Protein AF-A0A3P7E643-F1 (afdb_monomer)

Secondary structure (DSSP, 8-state):
-TTHHHHHHHHHHHHHHHHHHHHHHHH---SSS--TTTSS-HHHHTT-HHHHHHHHHHTT-HHHHHHHHHHHHHHHHHH--THHHHHHHHHHHHHHHTT-HHHHHH-TTHHHHHHHHHHHHHT---HHHHHHHHHHHHHGGGS-HHHHHHHHHHHT-HHHHHHHHHHHHHHHHHHHHTT----GGG-HHHHHHHHHHHHHHT--

Mean predicted aligned error: 4.3 Å

pLDDT: mean 93.9, std 5.81, range [67.5, 98.81]

Foldseek 3Di:
DVPVVVLCVQLVVLVVVLLVVLVVQQPDPDPDPDHPLGPDALVVLLVPPSLVSLCVSCPLPQVSLVSVLVVLLVVCVVPVDLVSLSSLLSNLVNCVVVVSVNNVVPQLQNQVSVLLSVCLNVLDQDPVSLVSLVVSVVCLVVDDPVSLLSNLSPLLRPNNLVSLVVVLVVLVVVCVVVVVVDDSVRPSSNVSSVSSNVSNVPSD

Radius of gyration: 17.73 Å; Cα contacts (8 Å, |Δi|>4): 191; chains: 1; bounding box: 52×32×44 Å

InterPro domains:
  IPR010405 Cofactor of BRCA1 [PF06209] (2-203)
  IPR010405 Cofactor of BRCA1 [PTHR13503] (2-204)

Sequence (204 aa):
MKNDSLYMDAILPVIDSYIDEKQKVMQTVDQSPTNYFTCETTKSRRQWPQILELMTMVGHQEPLYRRLNNVIRERFLKSADAIYCSLRMELVMSAHDLNIESVIRSDPCHDLAWCLDACVRDKHLDAQQTIKLKNILESTKKTKAEVIGDLAMIAGDAHVIHFLCSMAIKVLRDSALHATGQLPRELVPLQLLLRLLSFGASAH

Organism: Wuchereria bancrofti (NCBI:txid6293)

Solvent-accessible surface area (backbone atoms only — not comparable to full-atom values): 11287 Å² total; per-residue (Å²): 118,97,59,49,65,65,51,49,69,59,49,50,62,42,51,54,49,44,52,56,53,51,52,51,58,71,67,56,85,67,92,58,95,55,50,85,76,61,66,54,52,75,69,56,61,36,64,39,66,46,52,49,49,52,49,60,74,27,59,79,42,44,71,48,47,54,50,52,52,51,51,46,48,54,52,26,70,73,66,68,46,54,65,43,16,37,50,56,40,35,48,54,53,35,36,51,76,69,63,32,60,61,46,49,74,68,41,90,43,41,69,58,44,55,53,48,50,52,27,51,68,68,72,48,82,54,72,70,57,49,51,51,55,50,53,54,61,61,50,49,82,80,50,58,68,71,58,46,39,51,42,13,26,40,37,29,12,63,53,48,41,52,43,37,54,53,49,39,52,48,53,53,51,51,47,60,74,67,64,69,81,69,54,76,92,69,38,62,70,44,54,51,33,52,49,46,44,52,43,10,74,60,38,115

Structure (mmCIF, N/CA/C/O backbone):
data_AF-A0A3P7E643-F1
#
_entry.id   AF-A0A3P7E643-F1
#
loop_
_atom_site.group_PDB
_atom_site.id
_atom_site.type_symbol
_atom_site.label_atom_id
_atom_site.label_alt_id
_atom_site.label_comp_id
_atom_site.label_asym_id
_atom_site.label_entity_id
_atom_site.label_seq_id
_atom_site.pdbx_PDB_ins_code
_atom_site.Cartn_x
_atom_site.Cartn_y
_atom_site.Cartn_z
_atom_site.occupancy
_atom_site.B_iso_or_equiv
_atom_site.auth_seq_id
_atom_site.auth_comp_id
_atom_site.auth_asym_id
_atom_site.auth_atom_id
_atom_site.pdbx_PDB_model_num
ATOM 1 N N . MET A 1 1 ? -23.020 1.031 11.880 1.00 74.81 1 MET A N 1
ATOM 2 C CA . MET A 1 1 ? -23.227 -0.435 11.978 1.00 74.81 1 MET A CA 1
ATOM 3 C C . MET A 1 1 ? -23.965 -0.743 13.279 1.00 74.81 1 MET A C 1
ATOM 5 O O . MET A 1 1 ? -23.752 -0.010 14.231 1.00 74.81 1 MET A O 1
ATOM 9 N N . LYS A 1 2 ? -24.839 -1.764 13.336 1.00 80.62 2 LYS A N 1
ATOM 10 C CA . LYS A 1 2 ? -25.677 -2.050 14.527 1.00 80.62 2 LYS A CA 1
ATOM 11 C C . LYS A 1 2 ? -24.877 -2.588 15.728 1.00 80.62 2 LYS A C 1
ATOM 13 O O . LYS A 1 2 ? -25.202 -2.247 16.855 1.00 80.62 2 LYS A O 1
ATOM 18 N N . ASN A 1 3 ? -23.817 -3.357 15.470 1.00 88.75 3 ASN A N 1
ATOM 19 C CA . ASN A 1 3 ? -22.960 -3.982 16.487 1.00 88.75 3 ASN A CA 1
ATOM 20 C C . ASN A 1 3 ? -21.497 -3.519 16.335 1.00 88.75 3 ASN A C 1
ATOM 22 O O . ASN A 1 3 ? -20.590 -4.346 16.306 1.00 88.75 3 ASN A O 1
ATOM 26 N N . ASP A 1 4 ? -21.272 -2.211 16.151 1.00 93.19 4 ASP A N 1
ATOM 27 C CA . ASP A 1 4 ? -19.920 -1.670 15.914 1.00 93.19 4 ASP A CA 1
ATOM 28 C C . ASP A 1 4 ? -18.962 -2.002 17.064 1.00 93.19 4 ASP A C 1
ATOM 30 O O . ASP A 1 4 ? -17.860 -2.458 16.800 1.00 93.19 4 ASP A O 1
ATOM 34 N N . SER A 1 5 ? -19.403 -1.882 18.321 1.00 95.19 5 SER A N 1
ATOM 35 C CA . SER A 1 5 ? -18.573 -2.203 19.490 1.00 95.19 5 SER A CA 1
ATOM 36 C C . SER A 1 5 ? -18.073 -3.646 19.473 1.00 95.19 5 SER A C 1
ATOM 38 O O . SER A 1 5 ? -16.876 -3.869 19.558 1.00 95.19 5 SER A O 1
ATOM 40 N N . LEU A 1 6 ? -18.967 -4.615 19.251 1.00 95.81 6 LEU A N 1
ATOM 41 C CA . LEU A 1 6 ? -18.599 -6.030 19.177 1.00 95.81 6 LEU A CA 1
ATOM 42 C C . LEU A 1 6 ? -17.611 -6.305 18.035 1.00 95.81 6 LEU A C 1
ATOM 44 O O . LEU A 1 6 ? -16.712 -7.127 18.1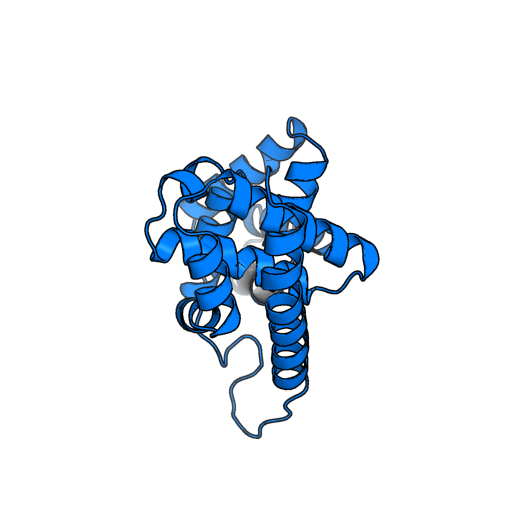77 1.00 95.81 6 LEU A O 1
ATOM 48 N N . TYR A 1 7 ? -17.780 -5.626 16.897 1.00 97.31 7 TYR A N 1
ATOM 49 C CA . TYR A 1 7 ? -16.847 -5.750 15.781 1.00 97.31 7 TYR A CA 1
ATOM 50 C C . TYR A 1 7 ? -15.471 -5.176 16.135 1.00 97.31 7 TYR A C 1
ATOM 52 O O . TYR A 1 7 ? -14.460 -5.814 15.865 1.00 97.31 7 TYR A O 1
ATOM 60 N N . MET A 1 8 ? -15.435 -4.009 16.783 1.00 97.88 8 MET A N 1
ATOM 61 C CA . MET A 1 8 ? -14.202 -3.390 17.271 1.00 97.88 8 MET A CA 1
ATOM 62 C C . MET A 1 8 ? -13.483 -4.282 18.288 1.00 97.88 8 MET A C 1
ATOM 64 O O . MET A 1 8 ? -12.281 -4.501 18.151 1.00 97.88 8 MET A O 1
ATOM 68 N N . ASP A 1 9 ? -14.216 -4.851 19.246 1.00 97.50 9 ASP A N 1
ATOM 69 C CA . ASP A 1 9 ? -13.677 -5.770 20.254 1.00 97.50 9 ASP A CA 1
ATOM 70 C C . ASP A 1 9 ? -13.049 -7.021 19.616 1.00 97.50 9 ASP A C 1
ATOM 72 O O . ASP A 1 9 ? -12.089 -7.570 20.153 1.00 97.50 9 ASP A O 1
ATOM 76 N N . ALA A 1 10 ? -13.553 -7.448 18.452 1.00 97.94 10 ALA A N 1
ATOM 77 C CA . ALA A 1 10 ? -13.021 -8.586 17.710 1.00 97.94 10 ALA A CA 1
ATOM 78 C C . ALA A 1 10 ? -11.779 -8.236 16.870 1.00 97.94 10 ALA A C 1
ATOM 80 O O . ALA A 1 10 ? -10.801 -8.977 16.897 1.00 97.94 10 ALA A O 1
ATOM 81 N N . ILE A 1 11 ? -11.786 -7.122 16.125 1.00 98.38 11 ILE A N 1
ATOM 82 C CA . ILE A 1 11 ? -10.688 -6.814 15.188 1.00 98.38 11 ILE A CA 1
ATOM 83 C C . ILE A 1 11 ? -9.460 -6.203 15.864 1.00 98.38 11 ILE A C 1
ATOM 85 O O . ILE A 1 11 ? -8.347 -6.402 15.383 1.00 98.38 11 ILE A O 1
ATOM 89 N N . LEU A 1 12 ? -9.634 -5.436 16.947 1.00 98.56 12 LEU A N 1
ATOM 90 C CA . LEU A 1 12 ? -8.526 -4.692 17.552 1.00 98.56 12 LEU A CA 1
ATOM 91 C C . LEU A 1 12 ? -7.409 -5.608 18.078 1.00 98.56 12 LEU A C 1
ATOM 93 O O . LEU A 1 12 ? -6.261 -5.347 17.722 1.00 98.56 12 LEU A O 1
ATOM 97 N N . PRO A 1 13 ? -7.695 -6.703 18.812 1.00 98.62 13 PRO A N 1
ATOM 98 C CA . PRO A 1 13 ? -6.650 -7.628 19.251 1.00 98.62 13 PRO A CA 1
ATOM 99 C C . PRO A 1 13 ? -5.884 -8.272 18.090 1.00 98.62 13 PRO A C 1
ATOM 101 O O . PRO A 1 13 ? -4.682 -8.501 18.192 1.00 98.62 13 PRO A O 1
ATOM 104 N N . VAL A 1 14 ? -6.565 -8.542 16.971 1.00 98.81 14 VAL A N 1
ATOM 105 C CA . VAL A 1 14 ? -5.951 -9.145 15.779 1.00 98.81 14 VAL A CA 1
ATOM 106 C C . VAL A 1 14 ? -5.036 -8.146 15.071 1.00 98.81 14 VAL A C 1
ATOM 108 O O . VAL A 1 14 ? -3.936 -8.507 14.653 1.00 98.81 14 VAL A O 1
ATOM 111 N N . ILE A 1 15 ? -5.454 -6.878 14.981 1.00 98.75 15 ILE A N 1
ATOM 112 C CA . ILE A 1 15 ? -4.609 -5.790 14.473 1.00 98.75 15 ILE A CA 1
ATOM 113 C C . ILE A 1 15 ? -3.385 -5.619 15.372 1.00 98.75 15 ILE A C 1
ATOM 115 O O . ILE A 1 15 ? -2.270 -5.616 14.862 1.00 98.75 15 ILE A O 1
ATOM 119 N N . ASP A 1 16 ? -3.574 -5.513 16.688 1.00 98.62 16 ASP A N 1
ATOM 120 C CA . ASP A 1 16 ? -2.473 -5.317 17.634 1.00 98.62 16 ASP A CA 1
ATOM 121 C C . ASP A 1 16 ? -1.481 -6.503 17.559 1.00 98.62 16 ASP A C 1
ATOM 123 O O . ASP A 1 16 ? -0.277 -6.292 17.424 1.00 98.62 16 ASP A O 1
ATOM 127 N N . SER A 1 17 ? -1.977 -7.748 17.478 1.00 98.56 17 SER A N 1
ATOM 128 C CA . SER A 1 17 ? -1.138 -8.935 17.250 1.00 98.56 17 SER A CA 1
ATOM 129 C C . SER A 1 17 ? -0.371 -8.884 15.925 1.00 98.56 17 SER A C 1
ATOM 131 O O . SER A 1 17 ? 0.800 -9.259 15.885 1.00 98.56 17 SER A O 1
ATOM 133 N N . TYR A 1 18 ? -0.999 -8.429 14.836 1.00 98.56 18 TYR A N 1
ATOM 134 C CA . TYR A 1 18 ? -0.320 -8.284 13.548 1.00 98.56 18 TYR A CA 1
ATOM 135 C C . TYR A 1 18 ? 0.839 -7.286 13.641 1.00 98.56 18 TYR A C 1
ATOM 137 O O . TYR A 1 18 ? 1.929 -7.572 13.143 1.00 98.56 18 TYR A O 1
ATOM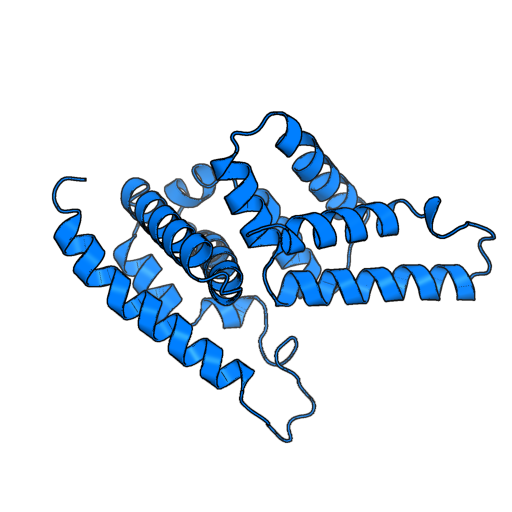 145 N N . ILE A 1 19 ? 0.613 -6.133 14.284 1.00 98.19 19 ILE A N 1
ATOM 146 C CA . ILE A 1 19 ? 1.648 -5.111 14.473 1.00 98.19 19 ILE A CA 1
ATOM 147 C C . ILE A 1 19 ? 2.815 -5.694 15.276 1.00 98.19 19 ILE A C 1
ATOM 149 O O . ILE A 1 19 ? 3.953 -5.635 14.810 1.00 98.19 19 ILE A O 1
ATOM 153 N N . ASP A 1 20 ? 2.535 -6.325 16.417 1.00 97.38 20 ASP A N 1
ATOM 154 C CA . ASP A 1 20 ? 3.559 -6.906 17.290 1.00 97.38 20 ASP A CA 1
ATOM 155 C C . ASP A 1 20 ? 4.398 -7.972 16.569 1.00 97.38 20 ASP A C 1
ATOM 157 O O . ASP A 1 20 ? 5.629 -7.973 16.648 1.00 97.38 20 ASP A O 1
ATOM 161 N N . GLU A 1 21 ? 3.759 -8.882 15.833 1.00 95.56 21 GLU A N 1
ATOM 162 C CA . GLU A 1 21 ? 4.465 -9.946 15.115 1.00 95.56 21 GLU A CA 1
ATOM 163 C C . GLU A 1 21 ? 5.273 -9.407 13.920 1.00 95.56 21 GLU A C 1
ATOM 165 O O . GLU A 1 21 ? 6.414 -9.827 13.705 1.00 95.56 21 GLU A O 1
ATOM 170 N N . LYS A 1 22 ? 4.759 -8.420 13.172 1.00 94.44 22 LYS A N 1
ATOM 171 C CA . LYS A 1 22 ? 5.533 -7.777 12.093 1.00 94.44 22 LYS A CA 1
ATOM 172 C C . LYS A 1 22 ? 6.742 -7.015 12.632 1.00 94.44 22 LYS A C 1
ATOM 174 O O . LYS A 1 22 ? 7.811 -7.085 12.023 1.00 94.44 22 LYS A O 1
ATOM 179 N N . GLN A 1 23 ? 6.617 -6.350 13.781 1.00 92.88 23 GLN A N 1
ATOM 180 C CA . GLN A 1 23 ? 7.752 -5.696 14.439 1.00 92.88 23 GLN A CA 1
ATOM 181 C C . GLN A 1 23 ? 8.848 -6.707 14.805 1.00 92.88 23 GLN A C 1
ATOM 183 O O . GLN A 1 23 ? 10.024 -6.446 14.543 1.00 92.88 23 GLN A O 1
ATOM 188 N N . LYS A 1 24 ? 8.485 -7.887 15.328 1.00 91.56 24 LYS A N 1
ATOM 189 C CA . LYS A 1 24 ? 9.449 -8.963 15.627 1.00 91.56 24 LYS A CA 1
ATOM 190 C C . LYS A 1 24 ? 10.188 -9.432 14.375 1.00 91.56 24 LYS A C 1
ATOM 192 O O . LYS A 1 24 ? 11.412 -9.561 14.401 1.00 91.56 24 LYS A O 1
ATOM 197 N N . VAL A 1 25 ? 9.477 -9.633 13.262 1.00 88.88 25 VAL A N 1
ATOM 198 C CA . VAL A 1 25 ? 10.099 -10.036 11.988 1.00 88.88 25 VAL A CA 1
ATOM 199 C C . VAL A 1 25 ? 11.059 -8.961 11.473 1.00 88.88 25 VAL A C 1
ATOM 201 O O . VAL A 1 25 ? 12.172 -9.286 11.069 1.00 88.88 25 VAL A O 1
ATOM 204 N N . MET A 1 26 ? 10.692 -7.678 11.552 1.00 84.75 26 MET A N 1
ATOM 205 C CA . MET A 1 26 ? 11.576 -6.570 11.156 1.00 84.75 26 MET A CA 1
ATOM 206 C C . MET A 1 26 ? 12.848 -6.469 12.008 1.00 84.75 26 MET A C 1
ATOM 208 O O . MET A 1 26 ? 13.887 -6.039 11.511 1.00 84.75 26 MET A O 1
ATOM 212 N N . GLN A 1 27 ? 12.770 -6.845 13.284 1.00 83.25 27 GLN A N 1
ATOM 213 C CA . GLN A 1 27 ? 13.894 -6.824 14.226 1.00 83.25 27 GLN A CA 1
ATOM 214 C C . GLN A 1 27 ? 14.740 -8.101 14.185 1.00 83.25 27 GLN A C 1
ATOM 216 O O . GLN A 1 27 ? 15.785 -8.171 14.835 1.00 83.25 27 GLN A O 1
ATOM 221 N N . THR A 1 28 ? 14.303 -9.118 13.441 1.00 82.69 28 THR A N 1
ATOM 222 C CA . THR A 1 28 ? 15.021 -10.384 13.357 1.00 82.69 28 THR A CA 1
ATOM 223 C C . THR A 1 28 ? 16.319 -10.183 12.578 1.00 82.69 28 THR A C 1
ATOM 225 O O . THR A 1 28 ? 16.316 -9.872 11.388 1.00 82.69 28 THR A O 1
ATOM 228 N N . VAL A 1 29 ? 17.446 -10.382 13.259 1.00 68.81 29 VAL A N 1
ATOM 229 C CA . VAL A 1 29 ? 18.771 -10.456 12.640 1.00 68.81 29 VAL A CA 1
ATOM 230 C C . VAL A 1 29 ? 19.048 -11.923 12.345 1.00 68.81 29 VAL A C 1
ATOM 232 O O . VAL A 1 29 ? 19.599 -12.641 13.177 1.00 68.81 29 VAL A O 1
ATOM 235 N N . ASP A 1 30 ? 18.599 -12.388 11.185 1.00 67.50 30 ASP A N 1
ATOM 236 C CA . ASP A 1 30 ? 18.904 -13.740 10.722 1.00 67.50 30 ASP A CA 1
ATOM 237 C C . ASP A 1 30 ? 20.248 -13.761 9.969 1.00 67.50 30 ASP A C 1
ATOM 239 O O . ASP A 1 30 ? 20.651 -12.774 9.353 1.00 67.50 30 ASP A O 1
ATOM 243 N N . GLN A 1 31 ? 20.950 -14.895 10.006 1.00 68.50 31 GLN A N 1
ATOM 244 C CA . GLN A 1 31 ? 22.145 -15.150 9.189 1.00 68.50 31 GLN A CA 1
ATOM 245 C C . GLN A 1 31 ? 21.787 -15.504 7.735 1.00 68.50 31 GLN A C 1
ATOM 247 O O . GLN A 1 31 ? 22.676 -15.692 6.902 1.00 68.50 31 GLN A O 1
ATOM 252 N N . SER A 1 32 ? 20.492 -15.619 7.429 1.00 72.75 32 SER A N 1
ATOM 253 C CA . SER A 1 32 ? 19.988 -15.853 6.081 1.00 72.75 32 SER A CA 1
ATOM 254 C C . SER A 1 32 ? 20.455 -14.761 5.100 1.00 72.75 32 SER A C 1
ATOM 256 O O . SER A 1 32 ? 20.471 -13.578 5.442 1.00 72.75 32 SER A O 1
ATOM 258 N N . PRO A 1 33 ? 20.786 -15.111 3.840 1.00 70.94 33 PRO A N 1
ATOM 259 C CA . PRO A 1 33 ? 21.114 -14.126 2.808 1.00 70.94 33 PRO A CA 1
ATOM 260 C C . PRO A 1 33 ? 19.912 -13.259 2.389 1.00 70.94 33 PRO A C 1
ATOM 262 O O . PRO A 1 33 ? 20.084 -12.282 1.657 1.00 70.94 33 PRO A O 1
ATOM 265 N N . THR A 1 34 ? 18.692 -13.615 2.801 1.00 74.56 34 THR A N 1
ATOM 266 C CA . THR A 1 34 ? 17.482 -12.826 2.541 1.00 74.56 34 THR A CA 1
ATOM 267 C C . THR A 1 34 ? 17.293 -11.755 3.609 1.00 74.56 34 THR A C 1
ATOM 269 O O . THR A 1 34 ? 17.431 -12.034 4.794 1.00 74.56 34 THR A O 1
ATOM 272 N N . ASN A 1 35 ? 16.900 -10.549 3.201 1.00 81.94 35 ASN A N 1
ATOM 273 C CA . ASN A 1 35 ? 16.525 -9.473 4.121 1.00 81.94 35 ASN A CA 1
ATOM 274 C C . ASN A 1 35 ? 14.996 -9.368 4.236 1.00 81.94 35 ASN A C 1
ATOM 276 O O . ASN A 1 35 ? 14.277 -10.046 3.505 1.00 81.94 35 ASN A O 1
ATOM 280 N N . TYR A 1 36 ? 14.500 -8.485 5.109 1.00 85.19 36 TYR A N 1
ATOM 281 C CA . TYR A 1 36 ? 13.063 -8.253 5.322 1.00 85.19 36 TYR A CA 1
ATOM 282 C C . TYR A 1 36 ? 12.253 -8.071 4.022 1.00 85.19 36 TYR A C 1
ATOM 284 O O . TYR A 1 36 ? 11.133 -8.552 3.922 1.00 85.19 36 TYR A O 1
ATOM 292 N N . PHE A 1 37 ? 12.823 -7.427 2.999 1.00 87.12 37 PHE A N 1
ATOM 293 C CA . PHE A 1 37 ? 12.129 -7.149 1.736 1.00 87.12 37 PHE A CA 1
ATOM 294 C C . PHE A 1 37 ? 12.143 -8.323 0.748 1.00 87.12 37 PHE A C 1
ATOM 296 O O . PHE A 1 37 ? 11.502 -8.252 -0.303 1.00 87.12 37 PHE A O 1
ATOM 303 N N . THR A 1 38 ? 12.931 -9.367 1.023 1.00 83.19 38 THR A N 1
ATOM 304 C CA . THR A 1 38 ? 13.143 -10.506 0.117 1.00 83.19 38 THR A CA 1
ATOM 305 C C . THR A 1 38 ? 12.896 -11.870 0.755 1.00 83.19 38 THR A C 1
ATOM 307 O O . THR A 1 38 ? 12.874 -12.857 0.021 1.00 83.19 38 THR A O 1
ATOM 310 N N . CYS A 1 39 ? 12.697 -11.945 2.075 1.00 82.06 39 CYS A N 1
ATOM 311 C CA . CYS A 1 39 ? 12.386 -13.190 2.778 1.00 82.06 39 CYS A CA 1
ATOM 312 C C . CYS A 1 39 ? 10.949 -13.669 2.519 1.00 82.06 39 CYS A C 1
ATOM 314 O O . CYS A 1 39 ? 10.711 -14.874 2.454 1.00 82.06 39 CYS A O 1
ATOM 316 N 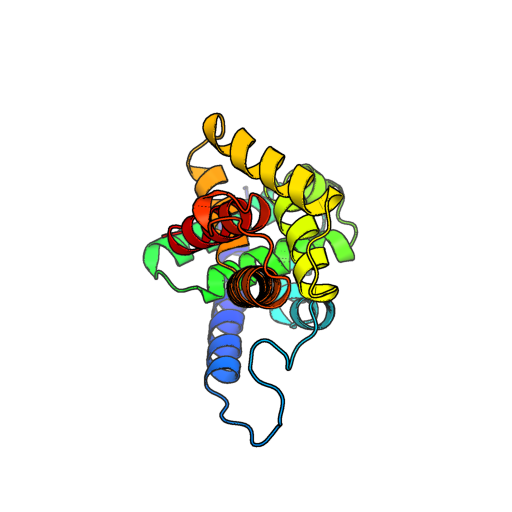N . GLU A 1 40 ? 10.006 -12.747 2.305 1.00 85.88 40 GLU A N 1
ATOM 317 C CA . GLU A 1 40 ? 8.613 -13.058 1.986 1.00 85.88 40 GLU A CA 1
ATOM 318 C C . GLU A 1 40 ? 8.281 -12.735 0.522 1.00 85.88 40 GLU A C 1
ATOM 320 O O . GLU A 1 40 ? 8.685 -11.720 -0.046 1.00 85.88 40 GLU A O 1
ATOM 325 N N . THR A 1 41 ? 7.483 -13.600 -0.101 1.00 90.44 41 THR A N 1
ATOM 326 C CA . THR A 1 41 ? 6.838 -13.303 -1.387 1.00 90.44 41 THR A CA 1
ATOM 327 C C . THR A 1 41 ? 5.604 -12.429 -1.169 1.00 90.44 41 THR A C 1
ATOM 329 O O . THR A 1 41 ? 5.001 -12.454 -0.095 1.00 90.44 41 THR A O 1
ATOM 332 N N . THR A 1 42 ? 5.137 -11.724 -2.205 1.00 92.56 42 THR A N 1
ATOM 333 C CA . THR A 1 42 ? 3.873 -10.969 -2.113 1.00 92.56 42 THR A CA 1
ATOM 334 C C . THR A 1 42 ? 2.702 -11.853 -1.675 1.00 92.56 42 THR A C 1
ATOM 336 O O . THR A 1 42 ? 1.883 -11.438 -0.860 1.00 92.56 42 THR A O 1
ATOM 339 N N . LYS A 1 43 ? 2.664 -13.109 -2.140 1.00 93.69 43 LYS A N 1
ATOM 340 C CA . LYS A 1 43 ? 1.638 -14.080 -1.750 1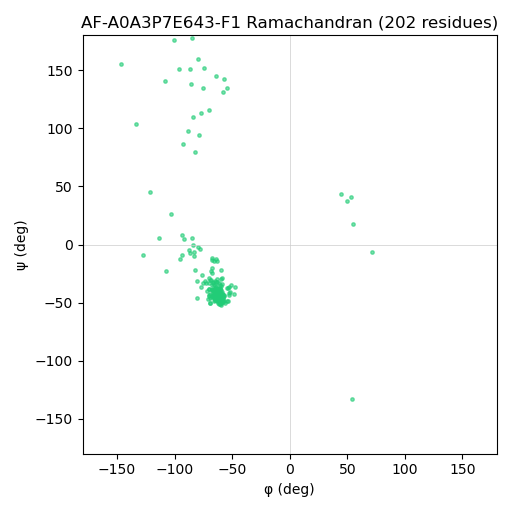.00 93.69 43 LYS A CA 1
ATOM 341 C C . LYS A 1 43 ? 1.743 -14.499 -0.283 1.00 93.69 43 LYS A C 1
ATOM 343 O O . LYS A 1 43 ? 0.720 -14.533 0.390 1.00 93.69 43 LYS A O 1
ATOM 348 N N . SER A 1 44 ? 2.944 -14.802 0.219 1.00 94.19 44 SER A N 1
ATOM 349 C CA . SER A 1 44 ? 3.126 -15.258 1.608 1.00 94.19 44 SER A CA 1
ATOM 350 C C . SER A 1 44 ? 2.795 -14.173 2.629 1.00 94.19 44 SER A C 1
ATOM 352 O O . SER A 1 44 ? 2.222 -14.494 3.664 1.00 94.19 44 SER A O 1
ATOM 354 N N . ARG A 1 45 ? 3.036 -12.895 2.307 1.00 95.44 45 ARG A N 1
ATOM 355 C CA . ARG A 1 45 ? 2.612 -11.757 3.143 1.00 95.44 45 ARG A CA 1
ATOM 356 C C . ARG A 1 45 ? 1.113 -11.801 3.476 1.00 95.44 45 ARG A C 1
ATOM 358 O O . ARG A 1 45 ? 0.704 -11.547 4.595 1.00 95.44 45 ARG A O 1
ATOM 365 N N . ARG A 1 46 ? 0.280 -12.244 2.535 1.00 95.06 46 ARG A N 1
ATOM 366 C CA . ARG A 1 46 ? -1.183 -12.326 2.710 1.00 95.06 46 ARG A CA 1
ATOM 367 C C . ARG A 1 46 ? -1.655 -13.586 3.430 1.00 95.06 46 ARG A C 1
ATOM 369 O O . ARG A 1 46 ? -2.842 -13.715 3.702 1.00 95.06 46 ARG A O 1
ATOM 376 N N . GLN A 1 47 ? -0.745 -14.521 3.703 1.00 95.88 47 GLN A N 1
ATOM 377 C CA . GLN A 1 47 ? -1.030 -15.757 4.437 1.00 95.88 47 GLN A CA 1
ATOM 378 C C . GLN A 1 47 ? -0.796 -15.613 5.943 1.00 95.88 47 GLN A C 1
ATOM 380 O O . GLN A 1 47 ? -0.907 -16.594 6.675 1.00 95.88 47 GLN A O 1
ATOM 385 N N . TRP A 1 48 ? -0.471 -14.406 6.410 1.00 96.88 48 TRP A N 1
ATOM 386 C CA . TRP A 1 48 ? -0.366 -14.128 7.833 1.00 96.88 48 TRP A CA 1
ATOM 387 C C . TRP A 1 48 ? -1.699 -14.444 8.530 1.00 96.88 48 TRP A C 1
ATOM 389 O O . TRP A 1 48 ? -2.746 -13.998 8.044 1.00 96.88 48 TRP A O 1
ATOM 399 N N . PRO A 1 49 ? -1.692 -15.194 9.650 1.00 98.00 49 PRO A N 1
ATOM 400 C CA . PRO A 1 49 ? -2.919 -15.625 10.319 1.00 98.00 49 PRO A CA 1
ATOM 401 C C . PRO A 1 49 ? -3.875 -14.469 10.610 1.00 98.00 49 PRO A C 1
ATOM 403 O O . PRO A 1 49 ? -5.066 -14.578 10.342 1.00 98.00 49 PRO A O 1
ATOM 406 N N . GLN A 1 50 ? -3.340 -13.329 11.047 1.00 98.62 50 GLN A N 1
ATOM 407 C CA . GLN A 1 50 ? -4.107 -12.128 11.364 1.00 98.62 50 GLN A CA 1
ATOM 408 C C . GLN A 1 50 ? -4.793 -11.530 10.130 1.00 98.62 50 GLN A C 1
ATOM 410 O O . GLN A 1 50 ? -5.931 -11.080 10.216 1.00 98.62 50 GLN A O 1
ATOM 415 N N . ILE A 1 51 ? -4.142 -11.555 8.960 1.00 98.44 51 ILE A N 1
ATOM 416 C CA . ILE A 1 51 ? -4.747 -11.088 7.703 1.00 98.44 51 ILE A CA 1
ATOM 417 C C . ILE A 1 51 ? -5.930 -11.983 7.330 1.00 98.44 51 ILE A C 1
ATOM 419 O O . ILE A 1 51 ? -7.014 -11.487 7.025 1.00 98.44 51 ILE A O 1
ATOM 423 N N . LEU A 1 52 ? -5.738 -13.302 7.377 1.00 97.94 52 LEU A N 1
ATOM 424 C CA . LEU A 1 52 ? -6.786 -14.271 7.052 1.00 97.94 52 LEU A CA 1
ATOM 425 C C . LEU A 1 52 ? -7.951 -14.202 8.048 1.00 97.94 52 LEU A C 1
ATOM 427 O O . LEU A 1 52 ? -9.114 -14.288 7.652 1.00 97.94 52 LEU A O 1
ATOM 431 N N . GLU A 1 53 ? -7.651 -14.000 9.328 1.00 98.50 53 GLU A N 1
ATOM 432 C CA . GLU A 1 53 ? -8.644 -13.854 10.384 1.00 98.50 53 GLU A CA 1
ATOM 433 C C . GLU A 1 53 ? -9.471 -12.575 10.200 1.00 98.50 53 GLU A C 1
ATOM 435 O O . GLU A 1 53 ? -10.700 -12.645 10.158 1.00 98.50 53 GLU A O 1
ATOM 440 N N . LEU A 1 54 ? -8.826 -11.425 9.969 1.00 98.62 54 LEU A N 1
ATOM 441 C CA . LEU A 1 54 ? -9.516 -10.166 9.668 1.00 98.62 54 LEU A CA 1
ATOM 442 C C . LEU A 1 54 ? -10.421 -10.300 8.438 1.00 98.62 54 LEU A C 1
ATOM 444 O O . LEU A 1 54 ? -11.576 -9.870 8.471 1.00 98.62 54 LEU A O 1
ATOM 448 N N . MET A 1 55 ? -9.939 -10.942 7.369 1.00 97.69 55 MET A N 1
ATOM 449 C CA . MET A 1 55 ? -10.751 -11.175 6.172 1.00 97.69 55 MET A CA 1
ATOM 450 C C . MET A 1 55 ? -11.915 -12.137 6.427 1.00 97.69 55 MET A C 1
ATOM 452 O O . MET A 1 55 ? -12.996 -11.942 5.870 1.00 97.69 55 MET A O 1
ATOM 456 N N . THR A 1 56 ? -11.742 -13.117 7.315 1.00 97.38 56 THR A N 1
ATOM 457 C CA . THR A 1 56 ? -12.827 -14.003 7.760 1.00 97.38 56 THR A CA 1
ATOM 458 C C . THR A 1 56 ? -13.892 -13.226 8.538 1.00 97.38 56 THR A C 1
ATOM 460 O O . THR A 1 56 ? -15.082 -13.406 8.285 1.00 97.38 56 THR A O 1
ATOM 463 N N . MET A 1 57 ? -13.488 -12.314 9.431 1.00 96.94 57 MET A N 1
ATOM 464 C CA . MET A 1 57 ? -14.414 -11.451 10.179 1.00 96.94 57 MET A CA 1
ATOM 465 C C . MET A 1 57 ? -15.166 -10.465 9.274 1.00 96.94 57 MET A C 1
ATOM 467 O O . MET A 1 57 ? -16.329 -10.152 9.529 1.00 96.94 57 MET A O 1
ATOM 471 N N . VAL A 1 58 ? -14.516 -9.961 8.220 1.00 96.12 58 VAL A N 1
ATOM 472 C CA . VAL A 1 58 ? -15.138 -9.092 7.208 1.00 96.12 58 VAL A CA 1
ATOM 473 C C . VAL A 1 58 ? -16.131 -9.870 6.336 1.00 96.12 58 VAL A C 1
ATOM 475 O O . VAL A 1 58 ? -17.229 -9.378 6.047 1.00 96.12 58 VAL A O 1
ATOM 478 N N . GLY A 1 59 ? -15.760 -11.075 5.897 1.00 93.88 59 GLY A N 1
ATOM 479 C CA . GLY A 1 59 ? -16.539 -11.875 4.955 1.00 93.88 59 GLY A CA 1
ATOM 480 C C . GLY A 1 59 ? -16.861 -11.097 3.673 1.00 93.88 59 GLY A C 1
ATOM 481 O O . GLY A 1 59 ? -16.009 -10.432 3.096 1.00 93.88 59 GLY A O 1
ATOM 482 N N . HIS A 1 60 ? -18.122 -11.134 3.235 1.00 94.50 60 HIS A N 1
ATOM 483 C CA . HIS A 1 60 ? -18.587 -10.389 2.053 1.00 94.50 60 HIS A CA 1
ATOM 484 C C . HIS A 1 60 ? -19.186 -9.009 2.381 1.00 94.50 60 HIS A C 1
ATOM 486 O O . HIS A 1 60 ? -19.770 -8.361 1.506 1.00 94.50 60 HIS A O 1
ATOM 492 N N . GLN A 1 61 ? -19.082 -8.560 3.636 1.00 93.69 61 GLN A N 1
ATOM 493 C CA . GLN A 1 61 ? -19.757 -7.360 4.122 1.00 93.69 61 GLN A CA 1
ATOM 494 C C . GLN A 1 61 ? -18.896 -6.111 3.899 1.00 93.69 61 GLN A C 1
ATOM 496 O O . GLN A 1 61 ? -18.052 -5.760 4.724 1.00 93.69 61 GLN A O 1
ATOM 501 N N . GLU A 1 62 ? -19.167 -5.386 2.811 1.00 94.50 62 GLU A N 1
ATOM 502 C CA . GLU A 1 62 ? -18.495 -4.118 2.485 1.00 94.50 62 GLU A CA 1
ATOM 503 C C . GLU A 1 62 ? -18.437 -3.123 3.668 1.00 94.50 62 GLU A C 1
ATOM 505 O O . GLU A 1 62 ? -17.369 -2.548 3.903 1.00 94.50 62 GLU A O 1
ATOM 510 N N . PRO A 1 63 ? -19.508 -2.919 4.472 1.00 95.25 63 PRO A N 1
ATOM 511 C CA . PRO A 1 63 ? -19.436 -2.003 5.609 1.00 95.25 63 PRO A CA 1
ATOM 512 C C . PRO A 1 63 ? -18.394 -2.405 6.661 1.00 95.25 63 PRO A C 1
ATOM 514 O O . PRO A 1 63 ? -17.789 -1.519 7.26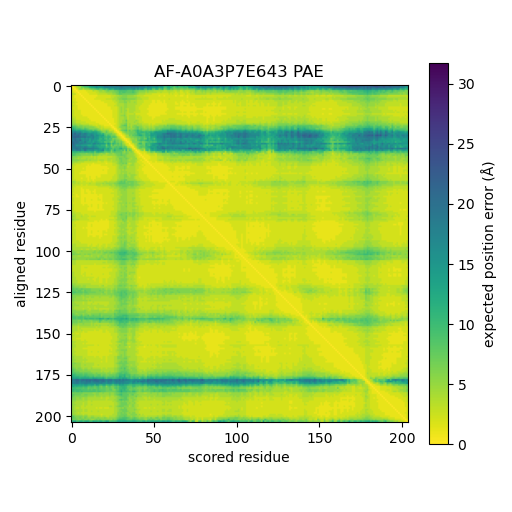3 1.00 95.25 63 PRO A O 1
ATOM 517 N N . LEU A 1 64 ? -18.163 -3.710 6.864 1.00 96.00 64 LEU A N 1
ATOM 518 C CA . LEU A 1 64 ? -17.147 -4.210 7.796 1.00 96.00 64 LEU A CA 1
ATOM 519 C C . LEU A 1 64 ? -15.744 -3.917 7.266 1.00 96.00 64 LEU A C 1
ATOM 521 O O . LEU A 1 64 ? -14.928 -3.352 7.986 1.00 96.00 64 LEU A O 1
ATOM 525 N N . TYR A 1 65 ? -15.494 -4.195 5.983 1.00 97.06 65 TYR A N 1
ATOM 526 C CA . TYR A 1 65 ? -14.210 -3.889 5.347 1.00 97.06 65 TYR A CA 1
ATOM 527 C C . TYR A 1 65 ? -13.882 -2.392 5.399 1.00 97.06 65 TYR A C 1
ATOM 529 O O . TYR A 1 65 ? -12.778 -1.986 5.762 1.00 97.06 65 TYR A O 1
ATOM 537 N N . ARG A 1 66 ? -14.871 -1.543 5.099 1.00 95.81 66 ARG A N 1
ATOM 538 C CA . ARG A 1 66 ? -14.720 -0.089 5.200 1.00 95.81 66 ARG A CA 1
ATOM 539 C C . ARG A 1 66 ? -14.404 0.342 6.630 1.00 95.81 66 ARG A C 1
ATOM 541 O O . ARG A 1 66 ? -13.557 1.210 6.831 1.00 95.81 66 ARG A O 1
ATOM 548 N N . ARG A 1 67 ? -15.066 -0.260 7.624 1.00 96.94 67 ARG A N 1
ATOM 549 C CA . ARG A 1 67 ? -14.805 0.027 9.038 1.00 96.94 67 ARG A CA 1
ATOM 550 C C . ARG A 1 67 ? -13.395 -0.397 9.443 1.00 96.94 67 ARG A C 1
ATOM 552 O O . ARG A 1 67 ? -12.711 0.409 10.063 1.00 96.94 67 ARG A O 1
ATOM 559 N N . LEU A 1 68 ? -12.942 -1.580 9.030 1.00 97.94 68 LEU A N 1
ATOM 560 C CA . LEU A 1 68 ? -11.573 -2.054 9.240 1.00 97.94 68 LEU A CA 1
ATOM 561 C C . LEU A 1 68 ? -10.541 -1.071 8.667 1.00 97.94 68 LEU A C 1
ATOM 563 O O . LEU A 1 68 ? -9.648 -0.630 9.388 1.00 97.94 68 LEU A O 1
ATOM 567 N N . ASN A 1 69 ? -10.710 -0.648 7.412 1.00 97.69 69 ASN A N 1
ATOM 568 C CA . ASN A 1 69 ? -9.817 0.333 6.789 1.00 97.69 69 ASN A CA 1
ATOM 569 C C . ASN A 1 69 ? -9.816 1.681 7.521 1.00 97.69 69 ASN A C 1
ATOM 571 O O . ASN A 1 69 ? -8.760 2.289 7.674 1.00 97.69 69 ASN A O 1
ATOM 575 N N . ASN A 1 70 ? -10.971 2.138 8.017 1.00 97.06 70 ASN A N 1
ATOM 576 C CA . ASN A 1 70 ? -11.036 3.360 8.819 1.00 97.06 70 ASN A CA 1
ATOM 577 C C . ASN A 1 70 ? -10.223 3.241 10.110 1.00 97.06 70 ASN A C 1
ATOM 579 O O . ASN A 1 70 ? -9.467 4.150 10.432 1.00 97.06 70 ASN A O 1
ATOM 583 N N . VAL A 1 71 ? -10.325 2.110 10.808 1.00 98.19 71 VAL A N 1
ATOM 584 C CA . VAL A 1 71 ? -9.568 1.857 12.041 1.00 98.19 71 VAL A CA 1
ATOM 585 C C . VAL A 1 71 ? -8.068 1.813 11.767 1.00 98.19 71 VAL A C 1
ATOM 587 O O . VAL A 1 71 ? -7.294 2.425 12.500 1.00 98.19 71 VAL A O 1
ATOM 590 N N . ILE A 1 72 ? -7.652 1.144 10.691 1.00 98.50 72 ILE A N 1
ATOM 591 C CA . ILE A 1 72 ? -6.248 1.088 10.262 1.00 98.50 72 ILE A CA 1
ATOM 592 C C . ILE A 1 72 ? -5.719 2.492 9.962 1.00 98.50 72 ILE A C 1
ATOM 594 O O . ILE A 1 72 ? -4.646 2.853 10.440 1.00 98.50 72 ILE A O 1
ATOM 598 N N . ARG A 1 73 ? -6.490 3.309 9.237 1.00 97.88 73 ARG A N 1
ATOM 599 C CA . ARG A 1 73 ? -6.133 4.703 8.947 1.00 97.88 73 ARG A CA 1
ATOM 600 C C . ARG A 1 73 ? -6.027 5.540 10.220 1.00 97.88 73 ARG A C 1
ATOM 602 O O . ARG A 1 73 ? -5.043 6.245 10.401 1.00 97.88 73 ARG A O 1
ATOM 609 N N . GLU A 1 74 ? -7.009 5.460 11.114 1.00 98.00 74 GLU A N 1
ATOM 610 C CA . GLU A 1 74 ? -7.009 6.187 12.392 1.00 98.00 74 GLU A CA 1
ATOM 611 C C . GLU A 1 74 ? -5.784 5.819 13.246 1.00 98.00 74 GLU A C 1
ATOM 613 O O . GLU A 1 74 ? -5.113 6.694 13.801 1.00 98.00 74 GLU A O 1
ATOM 618 N N . ARG A 1 75 ? -5.455 4.525 13.321 1.00 98.38 75 ARG A N 1
ATOM 619 C CA . ARG A 1 75 ? -4.282 4.018 14.044 1.00 98.38 75 ARG A CA 1
ATOM 620 C C . ARG A 1 75 ? -2.972 4.466 13.394 1.00 98.38 75 ARG A C 1
ATOM 622 O O . ARG A 1 75 ? -2.063 4.883 14.114 1.00 98.38 75 ARG A O 1
ATOM 629 N N . PHE A 1 76 ? -2.886 4.448 12.065 1.00 98.38 76 PHE A N 1
ATOM 630 C CA . PHE A 1 76 ? -1.740 4.966 11.320 1.00 98.38 76 PHE A CA 1
A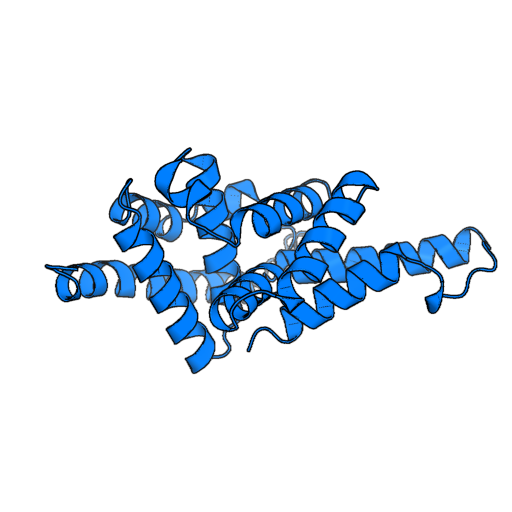TOM 631 C C . PHE A 1 76 ? -1.529 6.462 11.571 1.00 98.38 76 PHE A C 1
ATOM 633 O O . PHE A 1 76 ? -0.449 6.858 11.995 1.00 98.38 76 PHE A O 1
ATOM 640 N N . LEU A 1 77 ? -2.568 7.288 11.426 1.00 97.06 77 LEU A N 1
ATOM 641 C CA . LEU A 1 77 ? -2.485 8.735 11.666 1.00 97.06 77 LEU A CA 1
ATOM 642 C C . LEU A 1 77 ? -2.050 9.066 13.100 1.00 97.06 77 LEU A C 1
ATOM 644 O O . LEU A 1 77 ? -1.329 10.036 13.328 1.00 97.06 77 LEU A O 1
ATOM 648 N N . LYS A 1 78 ? -2.456 8.249 14.076 1.00 97.94 78 LYS A N 1
ATOM 649 C CA . LYS A 1 78 ? -2.073 8.430 15.480 1.00 97.94 78 LYS A CA 1
ATOM 650 C C . LYS A 1 78 ? -0.628 8.014 15.781 1.00 97.94 78 LYS A C 1
ATOM 652 O O . LYS A 1 78 ? -0.022 8.589 16.680 1.00 97.94 78 LYS A O 1
ATOM 657 N N . SER A 1 79 ? -0.106 6.995 15.099 1.00 97.25 79 SER A N 1
ATOM 658 C CA . SER A 1 79 ? 1.178 6.360 15.442 1.00 97.25 79 SER A CA 1
ATOM 659 C C . SER A 1 79 ? 2.324 6.681 14.485 1.00 97.25 79 SER A C 1
ATOM 661 O O . SER A 1 79 ? 3.477 6.544 14.880 1.00 97.25 79 SER A O 1
ATOM 663 N N . ALA A 1 80 ? 2.017 7.075 13.247 1.00 96.75 80 ALA A N 1
ATOM 664 C CA . ALA A 1 80 ? 2.947 7.118 12.120 1.00 96.75 80 ALA A CA 1
ATOM 665 C C . ALA A 1 80 ? 3.663 5.776 11.839 1.00 96.75 80 ALA A C 1
ATOM 667 O O . ALA A 1 80 ? 4.688 5.753 11.158 1.00 96.75 80 ALA A O 1
ATOM 668 N N . ASP A 1 81 ? 3.148 4.648 12.348 1.00 97.19 81 ASP A N 1
ATOM 669 C CA . ASP A 1 81 ? 3.775 3.338 12.157 1.00 97.19 81 ASP A CA 1
ATOM 670 C C . ASP A 1 81 ? 3.494 2.801 10.740 1.00 97.19 81 ASP A C 1
ATOM 672 O O . ASP A 1 81 ? 2.363 2.457 10.383 1.00 97.19 81 ASP A O 1
ATOM 676 N N . ALA A 1 82 ? 4.544 2.703 9.921 1.00 95.94 82 ALA A N 1
ATOM 677 C CA . ALA A 1 82 ? 4.473 2.233 8.538 1.00 95.94 82 ALA A CA 1
ATOM 678 C C . ALA A 1 82 ? 4.035 0.759 8.399 1.00 95.94 82 ALA A C 1
ATOM 680 O O . ALA A 1 82 ? 3.678 0.317 7.302 1.00 95.94 82 ALA A O 1
ATOM 681 N N . ILE A 1 83 ? 4.000 -0.023 9.482 1.00 97.31 83 ILE A N 1
ATOM 682 C CA . ILE A 1 83 ? 3.439 -1.378 9.447 1.00 97.31 83 ILE A CA 1
ATOM 683 C C . ILE A 1 83 ? 1.940 -1.334 9.108 1.00 97.31 83 ILE A C 1
ATOM 685 O O . ILE A 1 83 ? 1.452 -2.224 8.407 1.00 97.31 83 ILE A O 1
ATOM 689 N N . TYR A 1 84 ? 1.217 -0.265 9.470 1.00 98.56 84 TYR A N 1
ATOM 690 C CA . TYR A 1 84 ? -0.176 -0.077 9.044 1.00 98.56 84 TYR A CA 1
ATOM 691 C C . TYR A 1 84 ? -0.319 0.112 7.526 1.00 98.56 84 TYR A C 1
ATOM 693 O O . TYR A 1 84 ? -1.315 -0.330 6.951 1.00 98.56 84 TYR A O 1
ATOM 701 N N . CYS A 1 85 ? 0.672 0.703 6.852 1.00 98.56 85 CYS A N 1
ATOM 702 C CA . CYS A 1 85 ? 0.715 0.761 5.387 1.00 98.56 85 CYS A CA 1
ATOM 703 C C . CYS A 1 85 ? 0.825 -0.648 4.788 1.00 98.56 85 CYS A C 1
ATOM 705 O O . CYS A 1 85 ? 0.102 -0.997 3.853 1.00 98.56 85 CYS A O 1
ATOM 707 N N . SER A 1 86 ? 1.666 -1.492 5.395 1.00 97.94 86 SER A N 1
ATOM 708 C CA . SER A 1 86 ? 1.811 -2.896 4.994 1.00 97.94 86 SER A CA 1
ATOM 709 C C . SER A 1 86 ? 0.521 -3.687 5.237 1.00 97.94 86 SER A C 1
ATOM 711 O O . SER A 1 86 ? 0.070 -4.401 4.347 1.00 97.94 86 SER A O 1
ATOM 713 N N . LEU A 1 87 ? -0.134 -3.489 6.389 1.00 98.56 87 LEU A N 1
ATOM 714 C CA . LEU A 1 87 ? -1.439 -4.085 6.700 1.00 98.56 87 LEU A CA 1
ATOM 715 C C . LEU A 1 87 ? -2.500 -3.694 5.662 1.00 98.56 87 LEU A C 1
ATOM 717 O O . LEU A 1 87 ? -3.235 -4.542 5.159 1.00 98.56 87 LEU A O 1
ATOM 721 N N . ARG A 1 88 ? -2.559 -2.407 5.301 1.00 98.38 88 ARG A N 1
ATOM 722 C CA . ARG A 1 88 ? -3.510 -1.878 4.316 1.00 98.38 88 ARG A CA 1
ATOM 723 C C . ARG A 1 88 ? -3.318 -2.497 2.929 1.00 98.38 88 ARG A C 1
ATOM 725 O O . ARG A 1 88 ? -4.313 -2.809 2.271 1.00 98.38 88 ARG A O 1
ATOM 732 N N . MET A 1 89 ? -2.063 -2.674 2.509 1.00 98.38 89 MET A N 1
ATOM 733 C CA . MET A 1 89 ? -1.676 -3.335 1.259 1.00 98.38 89 MET A CA 1
ATOM 734 C C . MET A 1 89 ? -2.004 -4.835 1.276 1.00 98.38 89 MET A C 1
ATOM 736 O O . MET A 1 89 ? -2.563 -5.370 0.317 1.00 98.38 89 MET A O 1
ATOM 740 N N . GLU A 1 90 ? -1.701 -5.521 2.376 1.00 98.44 90 GLU A N 1
ATOM 741 C CA . GLU A 1 90 ? -1.937 -6.959 2.515 1.00 98.44 90 GLU A CA 1
ATOM 742 C C . GLU A 1 90 ? -3.434 -7.292 2.555 1.00 98.44 90 GLU A C 1
ATOM 744 O O . GLU A 1 90 ? -3.848 -8.255 1.913 1.00 98.44 90 GLU A O 1
ATOM 749 N N . LEU A 1 91 ? -4.265 -6.468 3.204 1.00 98.19 91 LEU A N 1
ATOM 750 C CA . LEU A 1 91 ? -5.718 -6.665 3.255 1.00 98.19 91 LEU A CA 1
ATOM 751 C C . LEU A 1 91 ? -6.399 -6.516 1.893 1.00 98.19 91 LEU A C 1
ATOM 753 O O . LEU A 1 91 ? -7.195 -7.376 1.524 1.00 98.19 91 LEU A O 1
ATOM 757 N N . VAL A 1 92 ? -6.079 -5.472 1.119 1.00 98.12 92 VAL A N 1
ATOM 758 C CA . VAL A 1 92 ? -6.709 -5.280 -0.204 1.00 98.12 92 VAL A CA 1
ATOM 759 C C . VAL A 1 92 ? -6.332 -6.388 -1.174 1.00 98.12 92 VAL A C 1
ATOM 761 O O . VAL A 1 92 ? -7.180 -6.887 -1.914 1.00 98.12 92 VAL A O 1
ATOM 764 N N . MET A 1 93 ? -5.079 -6.837 -1.124 1.00 98.31 93 MET A N 1
ATOM 765 C CA . MET A 1 93 ? -4.630 -7.944 -1.956 1.00 98.31 93 MET A CA 1
ATOM 766 C C . MET A 1 93 ? -5.122 -9.302 -1.432 1.00 98.31 93 MET A C 1
ATOM 768 O O . MET A 1 93 ? -5.312 -10.221 -2.223 1.00 98.31 93 MET A O 1
ATOM 772 N N . SER A 1 94 ? -5.383 -9.443 -0.129 1.00 98.06 94 SER A N 1
ATOM 773 C CA . SER A 1 94 ? -6.037 -10.631 0.434 1.00 98.06 94 SER A CA 1
ATOM 774 C C . SER A 1 94 ? -7.504 -10.709 0.002 1.00 98.06 94 SER A C 1
ATOM 776 O O . SER A 1 94 ? -7.959 -11.755 -0.453 1.00 98.06 94 SER A O 1
ATOM 778 N N . ALA A 1 95 ? -8.229 -9.585 0.022 1.00 97.25 95 ALA A N 1
ATOM 779 C CA . ALA A 1 95 ? -9.586 -9.503 -0.515 1.00 97.25 95 ALA A CA 1
ATOM 780 C C . ALA A 1 95 ? -9.647 -9.854 -2.011 1.00 97.25 95 ALA A C 1
ATOM 782 O O . ALA A 1 95 ? -10.573 -10.551 -2.435 1.00 97.25 95 ALA A O 1
ATOM 783 N N . HIS A 1 96 ? -8.649 -9.410 -2.787 1.00 96.88 96 HIS A N 1
ATOM 784 C CA . HIS A 1 96 ? -8.464 -9.810 -4.181 1.00 96.88 96 HIS A CA 1
ATOM 785 C C . HIS A 1 96 ? -8.265 -11.328 -4.315 1.00 96.88 96 HIS A C 1
ATOM 787 O O . HIS A 1 96 ? -8.997 -11.972 -5.061 1.00 96.88 96 HIS A O 1
ATOM 793 N N . ASP A 1 97 ? -7.328 -11.920 -3.569 1.00 96.44 97 ASP A N 1
ATOM 794 C CA . ASP A 1 97 ? -7.028 -13.358 -3.647 1.00 96.44 97 ASP A CA 1
ATOM 795 C C . ASP A 1 97 ? -8.217 -14.238 -3.205 1.00 96.44 97 ASP A C 1
ATOM 797 O O . ASP A 1 97 ? -8.433 -15.318 -3.757 1.00 96.44 97 ASP A O 1
ATOM 801 N N . LEU A 1 98 ? -9.023 -13.758 -2.254 1.00 95.81 98 LEU A N 1
ATOM 802 C CA . LEU A 1 98 ? -10.266 -14.395 -1.803 1.00 95.81 98 LEU A CA 1
ATOM 803 C C . LEU A 1 98 ? -11.465 -14.133 -2.735 1.00 95.81 98 LEU A C 1
ATOM 805 O O . LEU A 1 98 ? -12.549 -14.658 -2.487 1.00 95.81 98 LEU A O 1
ATOM 809 N N . ASN A 1 99 ? -11.293 -13.348 -3.805 1.00 95.75 99 ASN A N 1
ATOM 810 C CA . ASN A 1 99 ? -12.332 -12.980 -4.775 1.00 95.75 99 ASN A CA 1
ATOM 811 C C . ASN A 1 99 ? -13.595 -12.368 -4.139 1.00 95.75 99 ASN A C 1
ATOM 813 O O . ASN A 1 99 ? -14.726 -12.648 -4.544 1.00 95.75 99 ASN A O 1
ATOM 817 N N . ILE A 1 100 ? -13.422 -11.504 -3.138 1.00 94.94 100 ILE A N 1
ATOM 818 C CA . ILE A 1 100 ? -14.543 -10.826 -2.475 1.00 94.94 100 ILE A CA 1
ATOM 819 C C . ILE A 1 100 ? -14.947 -9.609 -3.321 1.00 94.94 100 ILE A C 1
ATOM 821 O O . ILE A 1 100 ? -14.567 -8.476 -3.033 1.00 94.94 100 ILE A O 1
ATOM 825 N N . GLU A 1 101 ? -15.713 -9.838 -4.395 1.00 93.81 101 GLU A N 1
ATOM 826 C CA . GLU A 1 101 ? -16.032 -8.805 -5.399 1.00 93.81 101 GLU A CA 1
ATOM 827 C C . GLU A 1 101 ? -16.642 -7.523 -4.816 1.00 93.81 101 GLU A C 1
ATOM 829 O O . GLU A 1 101 ? -16.329 -6.430 -5.289 1.00 93.81 101 GLU A O 1
ATOM 834 N N . SER A 1 102 ? -17.499 -7.640 -3.794 1.00 91.06 102 SER A N 1
ATOM 835 C CA . SER A 1 102 ? -18.113 -6.485 -3.124 1.00 91.06 102 SER A CA 1
ATOM 836 C C . SER A 1 102 ? -17.056 -5.560 -2.522 1.00 91.06 102 SER A C 1
ATOM 838 O O . SER A 1 102 ? -17.102 -4.349 -2.720 1.00 91.06 102 SER A O 1
ATOM 840 N N . VAL A 1 103 ? -16.062 -6.143 -1.854 1.00 91.19 103 VAL A N 1
ATOM 841 C CA . VAL A 1 103 ? -14.936 -5.429 -1.254 1.00 91.19 103 VAL A CA 1
ATOM 842 C C . VAL A 1 103 ? -14.023 -4.858 -2.336 1.00 91.19 103 VAL A C 1
ATOM 844 O O . VAL A 1 103 ? -13.769 -3.654 -2.327 1.00 91.19 103 VAL A O 1
ATOM 847 N N . ILE A 1 104 ? -13.609 -5.684 -3.302 1.00 93.69 104 ILE A N 1
ATOM 848 C CA . ILE A 1 104 ? -12.706 -5.290 -4.396 1.00 93.69 104 ILE A CA 1
ATOM 849 C C . ILE A 1 104 ? -13.250 -4.072 -5.150 1.00 93.69 104 ILE A C 1
ATOM 851 O O . ILE A 1 104 ? -12.528 -3.102 -5.358 1.00 93.69 104 ILE A O 1
ATOM 855 N N . ARG A 1 105 ? -14.533 -4.093 -5.537 1.00 92.75 105 ARG A N 1
ATOM 856 C CA . ARG A 1 105 ? -15.151 -2.994 -6.299 1.00 92.75 105 ARG A CA 1
ATOM 857 C C . ARG A 1 105 ? -15.336 -1.723 -5.478 1.00 92.75 105 ARG A C 1
ATOM 859 O O . ARG A 1 105 ? -15.371 -0.637 -6.050 1.00 92.75 105 ARG A O 1
ATOM 866 N N . SER A 1 106 ? -15.501 -1.855 -4.165 1.00 91.44 106 SER A N 1
ATOM 867 C CA . SER A 1 106 ? -15.718 -0.717 -3.270 1.00 91.44 106 SER A CA 1
ATOM 868 C C . SER A 1 106 ? -14.428 -0.006 -2.855 1.00 91.44 106 SER A C 1
ATOM 870 O O . SER A 1 106 ? -14.484 1.155 -2.448 1.00 91.44 106 SER A O 1
ATOM 872 N N . ASP A 1 107 ? -13.280 -0.688 -2.929 1.00 96.12 107 ASP A N 1
ATOM 873 C CA . ASP A 1 107 ? -12.004 -0.172 -2.441 1.00 96.12 107 ASP A CA 1
ATOM 874 C C . ASP A 1 107 ? -11.327 0.723 -3.501 1.00 96.12 107 ASP A C 1
ATOM 876 O O . ASP A 1 107 ? -10.820 0.214 -4.506 1.00 96.12 107 ASP A O 1
ATOM 880 N N . PRO A 1 108 ? -11.242 2.053 -3.289 1.00 95.06 108 PRO A N 1
ATOM 881 C CA . PRO A 1 108 ? -10.624 2.964 -4.254 1.00 95.06 108 PRO A CA 1
ATOM 882 C C . PRO A 1 108 ? -9.117 2.731 -4.435 1.00 95.06 108 PRO A C 1
ATOM 884 O O . PRO A 1 108 ? -8.521 3.249 -5.378 1.00 95.06 108 PRO A O 1
ATOM 887 N N . CYS A 1 109 ? -8.485 1.969 -3.543 1.00 97.38 109 CYS A N 1
ATOM 888 C CA . CYS A 1 109 ? -7.058 1.691 -3.578 1.00 97.38 109 CYS A CA 1
ATOM 889 C C . CYS A 1 109 ? -6.704 0.397 -4.309 1.00 97.38 109 CYS A C 1
ATOM 891 O O . CYS A 1 109 ? -5.520 0.166 -4.560 1.00 97.38 109 CYS A O 1
ATOM 893 N N . HIS A 1 110 ? -7.696 -0.424 -4.669 1.00 97.19 110 HIS A N 1
ATOM 894 C CA . HIS A 1 110 ? -7.474 -1.726 -5.292 1.00 97.19 110 HIS A CA 1
ATOM 895 C C . HIS A 1 110 ? -6.591 -1.638 -6.542 1.00 97.19 110 HIS A C 1
ATOM 897 O O . HIS A 1 110 ? -5.605 -2.360 -6.651 1.00 97.19 110 HIS A O 1
ATOM 903 N N . ASP A 1 111 ? -6.885 -0.718 -7.463 1.00 95.88 111 ASP A N 1
ATOM 904 C CA . ASP A 1 111 ? -6.134 -0.617 -8.719 1.00 95.88 111 ASP A CA 1
ATOM 905 C C . ASP A 1 111 ? -4.666 -0.239 -8.516 1.00 95.88 111 ASP A C 1
ATOM 907 O O . ASP A 1 111 ? -3.800 -0.734 -9.247 1.00 95.88 111 ASP A O 1
ATOM 911 N N . LEU A 1 112 ? -4.389 0.625 -7.533 1.00 97.75 112 LEU A N 1
ATOM 912 C CA . LEU A 1 112 ? -3.029 1.011 -7.171 1.00 97.75 112 LEU A CA 1
ATOM 913 C C . LEU A 1 112 ? -2.297 -0.167 -6.531 1.00 97.75 112 LEU A C 1
ATOM 915 O O . LEU A 1 112 ? -1.202 -0.511 -6.974 1.00 97.75 112 LEU A O 1
ATOM 919 N N . ALA A 1 113 ? -2.923 -0.798 -5.537 1.00 98.00 113 ALA A N 1
ATOM 920 C CA . ALA A 1 113 ? -2.367 -1.938 -4.824 1.00 98.00 113 ALA A CA 1
ATOM 921 C C . ALA A 1 113 ? -2.072 -3.096 -5.777 1.00 98.00 113 ALA A C 1
ATOM 923 O O . ALA A 1 113 ? -0.950 -3.586 -5.823 1.00 98.00 113 ALA A O 1
ATOM 924 N N . TRP A 1 114 ? -3.026 -3.463 -6.629 1.00 96.69 114 TRP A N 1
ATOM 925 C CA . TRP A 1 114 ? -2.859 -4.544 -7.592 1.00 96.69 114 TRP A CA 1
ATOM 926 C C . TRP A 1 114 ? -1.738 -4.263 -8.598 1.00 96.69 114 TRP A C 1
ATOM 928 O O . TRP A 1 114 ? -0.933 -5.145 -8.907 1.00 96.69 114 TRP A O 1
ATOM 938 N N . CYS A 1 115 ? -1.641 -3.021 -9.085 1.00 96.94 115 CYS A N 1
ATOM 939 C CA . CYS A 1 115 ? -0.571 -2.634 -9.998 1.00 96.94 115 CYS A CA 1
ATOM 940 C C . CYS A 1 115 ? 0.805 -2.693 -9.320 1.00 96.94 115 CYS A C 1
ATOM 942 O O . CYS A 1 115 ? 1.748 -3.224 -9.906 1.00 96.94 115 CYS A O 1
ATOM 944 N N . LEU A 1 116 ? 0.929 -2.170 -8.097 1.00 97.75 116 LEU A N 1
ATOM 945 C CA . LEU A 1 116 ? 2.185 -2.177 -7.347 1.00 97.75 116 LEU A CA 1
ATOM 946 C C . LEU A 1 116 ? 2.581 -3.584 -6.884 1.00 97.75 116 LEU A C 1
ATOM 948 O O . LEU A 1 116 ? 3.757 -3.921 -6.976 1.00 97.75 116 LEU A O 1
ATOM 952 N N . ASP A 1 117 ? 1.630 -4.428 -6.472 1.00 97.00 117 ASP A N 1
ATOM 953 C CA . ASP A 1 117 ? 1.880 -5.832 -6.111 1.00 97.00 117 ASP A CA 1
ATOM 954 C C . ASP A 1 117 ? 2.517 -6.590 -7.280 1.00 97.00 117 ASP A C 1
ATOM 956 O O . ASP A 1 117 ? 3.501 -7.306 -7.099 1.00 97.00 117 ASP A O 1
ATOM 960 N N . ALA A 1 118 ? 2.006 -6.372 -8.498 1.00 96.31 118 ALA A N 1
ATOM 961 C CA . ALA A 1 118 ? 2.591 -6.945 -9.703 1.00 96.31 118 ALA A CA 1
ATOM 962 C C . ALA A 1 118 ? 4.021 -6.447 -9.948 1.00 96.31 118 ALA A C 1
ATOM 964 O O . ALA A 1 118 ? 4.915 -7.253 -10.194 1.00 96.31 118 ALA A O 1
ATOM 965 N N . CYS A 1 119 ? 4.255 -5.141 -9.806 1.00 96.31 119 CYS A N 1
ATOM 966 C CA . CYS A 1 119 ? 5.586 -4.561 -9.980 1.00 96.31 119 CYS A CA 1
ATOM 967 C C . CYS A 1 119 ? 6.599 -5.118 -8.961 1.00 96.31 119 CYS A C 1
ATOM 969 O O . CYS A 1 119 ? 7.720 -5.475 -9.326 1.00 96.31 119 CYS A O 1
ATOM 971 N N . VAL A 1 120 ? 6.197 -5.239 -7.690 1.00 96.12 120 VAL A N 1
ATOM 972 C CA . VAL A 1 120 ? 7.023 -5.794 -6.605 1.00 96.12 120 VAL A CA 1
ATOM 973 C C . VAL A 1 120 ? 7.331 -7.269 -6.857 1.00 96.12 120 VAL A C 1
ATOM 975 O O . VAL A 1 120 ? 8.491 -7.676 -6.767 1.00 96.12 120 VAL A O 1
ATOM 978 N N . ARG A 1 121 ? 6.314 -8.069 -7.201 1.00 94.81 121 ARG A N 1
ATOM 979 C CA . ARG A 1 121 ? 6.456 -9.506 -7.472 1.00 94.81 121 ARG A CA 1
ATOM 980 C C . ARG A 1 121 ? 7.404 -9.769 -8.638 1.00 94.81 121 ARG A C 1
ATOM 982 O O . ARG A 1 121 ? 8.306 -10.595 -8.517 1.00 94.81 121 ARG A O 1
ATOM 989 N N . ASP A 1 122 ? 7.219 -9.040 -9.733 1.00 93.50 122 ASP A N 1
ATOM 990 C CA . ASP A 1 122 ? 7.959 -9.259 -10.976 1.00 93.50 122 ASP A CA 1
ATOM 991 C C . ASP A 1 122 ? 9.290 -8.471 -10.991 1.00 93.50 122 ASP A C 1
ATOM 993 O O . ASP A 1 122 ? 10.105 -8.619 -11.904 1.00 93.50 122 ASP A O 1
ATOM 997 N N . LYS A 1 123 ? 9.540 -7.649 -9.955 1.00 92.19 123 LYS A N 1
ATOM 998 C CA . LYS A 1 123 ? 10.714 -6.770 -9.782 1.00 92.19 123 LYS A CA 1
ATOM 999 C C . LYS A 1 123 ? 10.990 -5.923 -11.026 1.00 92.19 123 LYS A C 1
ATOM 1001 O O . LYS A 1 123 ? 12.139 -5.683 -11.414 1.00 92.19 123 LYS A O 1
ATOM 1006 N N . HIS A 1 124 ? 9.912 -5.479 -11.658 1.00 93.12 124 HIS A N 1
ATOM 1007 C CA . HIS A 1 124 ? 9.934 -4.787 -12.931 1.00 93.12 124 HIS A CA 1
ATOM 1008 C C . HIS A 1 124 ? 8.818 -3.746 -13.001 1.00 93.12 124 HIS A C 1
ATOM 1010 O O . HIS A 1 124 ? 7.815 -3.845 -12.301 1.00 93.12 124 HIS A O 1
ATOM 1016 N N . LEU A 1 125 ? 9.023 -2.738 -13.846 1.00 91.50 125 LEU A N 1
ATOM 1017 C CA . LEU A 1 125 ? 8.019 -1.745 -14.189 1.00 91.50 125 LEU A CA 1
ATOM 1018 C C . LEU A 1 125 ? 8.031 -1.570 -15.707 1.00 91.50 125 LEU A C 1
ATOM 1020 O O . LEU A 1 125 ? 8.939 -0.934 -16.248 1.00 91.50 125 LEU A O 1
ATOM 1024 N N . ASP A 1 126 ? 7.044 -2.149 -16.382 1.00 89.00 126 ASP A N 1
ATOM 1025 C CA . ASP A 1 126 ? 6.909 -2.039 -17.834 1.00 89.00 126 ASP A CA 1
ATOM 1026 C C . ASP A 1 126 ? 6.168 -0.752 -18.257 1.00 89.00 126 ASP A C 1
ATOM 1028 O O . ASP A 1 126 ? 5.713 0.054 -17.435 1.00 89.00 126 ASP A O 1
ATOM 1032 N N . ALA A 1 127 ? 6.042 -0.532 -19.569 1.00 89.25 127 ALA A N 1
ATOM 1033 C CA . ALA A 1 127 ? 5.368 0.643 -20.118 1.00 89.25 127 ALA A CA 1
ATOM 1034 C C . ALA A 1 127 ? 3.864 0.696 -19.779 1.00 89.25 127 ALA A C 1
ATOM 1036 O O . ALA A 1 127 ? 3.329 1.780 -19.534 1.00 89.25 127 ALA A O 1
ATOM 1037 N N . GLN A 1 128 ? 3.177 -0.448 -19.733 1.00 91.44 128 GLN A N 1
ATOM 1038 C CA . GLN A 1 128 ? 1.746 -0.518 -19.435 1.00 91.44 128 GLN A CA 1
ATOM 1039 C C . GLN A 1 128 ? 1.479 -0.190 -17.960 1.00 91.44 128 GLN A C 1
ATOM 1041 O O . GLN A 1 128 ? 0.622 0.643 -17.656 1.00 91.44 128 GLN A O 1
ATOM 1046 N N . GLN A 1 129 ? 2.249 -0.782 -17.048 1.00 92.12 129 GLN A N 1
ATOM 1047 C CA . GLN A 1 129 ? 2.224 -0.492 -15.616 1.00 92.12 129 GLN A CA 1
ATOM 1048 C C . GLN A 1 129 ? 2.592 0.972 -15.349 1.00 92.12 129 GLN A C 1
ATOM 1050 O O . GLN A 1 129 ? 1.911 1.645 -14.578 1.00 92.12 129 GLN A O 1
ATOM 1055 N N . THR A 1 130 ? 3.595 1.509 -16.051 1.00 92.62 130 THR A N 1
ATOM 1056 C CA . THR A 1 130 ? 3.983 2.929 -15.976 1.00 92.62 130 THR A CA 1
ATOM 1057 C C . THR A 1 130 ? 2.812 3.850 -16.322 1.00 92.62 130 THR A C 1
ATOM 1059 O O . THR A 1 130 ? 2.521 4.792 -15.582 1.00 92.62 130 THR A O 1
ATOM 1062 N N . ILE A 1 131 ? 2.105 3.582 -17.426 1.00 93.62 131 ILE A N 1
ATOM 1063 C CA . ILE A 1 131 ? 0.935 4.371 -17.839 1.00 93.62 131 ILE A CA 1
ATOM 1064 C C . ILE A 1 131 ? -0.190 4.247 -16.805 1.00 93.62 131 ILE A C 1
ATOM 1066 O O . ILE A 1 131 ? -0.774 5.261 -16.417 1.00 93.62 131 ILE A O 1
ATOM 1070 N N . LYS A 1 132 ? -0.470 3.030 -16.317 1.00 94.62 132 LYS A N 1
ATOM 1071 C CA . LYS A 1 132 ? -1.510 2.789 -15.307 1.00 94.62 132 LYS A CA 1
ATOM 1072 C C . LYS A 1 132 ? -1.221 3.558 -14.014 1.00 94.62 132 LYS A C 1
ATOM 1074 O O . LYS A 1 132 ? -2.077 4.316 -13.563 1.00 94.62 132 LYS A O 1
ATOM 1079 N N . LEU A 1 133 ? -0.011 3.441 -13.467 1.00 95.81 133 LEU A N 1
ATOM 1080 C CA . LEU A 1 133 ? 0.406 4.150 -12.251 1.00 95.81 133 LEU A CA 1
ATOM 1081 C C . LEU A 1 133 ? 0.371 5.669 -12.429 1.00 95.81 133 LEU A C 1
ATOM 1083 O O . LEU A 1 133 ? -0.094 6.383 -11.541 1.00 95.81 133 LEU A O 1
ATOM 1087 N N . LYS A 1 134 ? 0.805 6.173 -13.590 1.00 95.00 134 LYS A N 1
ATOM 1088 C CA . LYS A 1 134 ? 0.709 7.599 -13.912 1.00 95.00 134 LYS A CA 1
ATOM 1089 C C . LYS A 1 134 ? -0.744 8.073 -13.897 1.00 95.00 134 LYS A C 1
ATOM 1091 O O . LYS A 1 134 ? -1.037 9.081 -13.263 1.00 95.00 134 LYS A O 1
ATOM 1096 N N . ASN A 1 135 ? -1.654 7.350 -14.547 1.00 95.56 135 ASN A N 1
ATOM 1097 C CA . ASN A 1 135 ? -3.071 7.717 -14.591 1.00 95.56 135 ASN A CA 1
ATOM 1098 C C . ASN A 1 135 ? -3.708 7.706 -13.196 1.00 95.56 135 ASN A C 1
ATOM 1100 O O . ASN A 1 135 ? -4.445 8.633 -12.856 1.00 95.56 135 ASN A O 1
ATOM 1104 N N . ILE A 1 136 ? -3.375 6.708 -12.371 1.00 94.44 136 ILE A N 1
ATOM 1105 C CA . ILE A 1 136 ? -3.827 6.639 -10.978 1.00 94.44 136 ILE A CA 1
ATOM 1106 C C . ILE A 1 136 ? -3.334 7.869 -10.205 1.00 94.44 136 ILE A C 1
ATOM 1108 O O . ILE A 1 136 ? -4.146 8.577 -9.610 1.00 94.44 136 ILE A O 1
ATOM 1112 N N . LEU A 1 137 ? -2.040 8.197 -10.281 1.00 93.44 137 LEU A N 1
ATOM 1113 C CA . LEU A 1 137 ? -1.489 9.380 -9.615 1.00 93.44 137 LEU A CA 1
ATOM 1114 C C . LEU A 1 137 ? -2.115 10.690 -10.099 1.00 93.44 137 LEU A C 1
ATOM 1116 O O . LEU A 1 137 ? -2.361 11.578 -9.290 1.00 93.44 137 LEU A O 1
ATOM 1120 N N . GLU A 1 138 ? -2.405 10.842 -11.389 1.00 94.44 138 GLU A N 1
ATOM 1121 C CA . GLU A 1 138 ? -3.067 12.051 -11.892 1.00 94.44 138 GLU A CA 1
ATOM 1122 C C . GLU A 1 138 ? -4.523 12.163 -11.409 1.00 94.44 138 GLU A C 1
ATOM 1124 O O . GLU A 1 138 ? -5.007 13.273 -11.174 1.00 94.44 138 GLU A O 1
ATOM 1129 N N . SER A 1 139 ? -5.211 11.036 -11.189 1.00 93.12 139 SER A N 1
ATOM 1130 C CA . SER A 1 139 ? -6.584 11.026 -10.665 1.00 93.12 139 SER A CA 1
ATOM 1131 C C . SER A 1 139 ? -6.685 11.502 -9.207 1.00 93.12 139 SER A C 1
ATOM 1133 O O . SER A 1 139 ? -7.722 12.038 -8.801 1.00 93.12 139 SER A O 1
ATOM 1135 N N . THR A 1 140 ? -5.592 11.419 -8.435 1.00 91.12 140 THR A N 1
ATOM 1136 C CA . THR A 1 140 ? -5.554 11.893 -7.038 1.00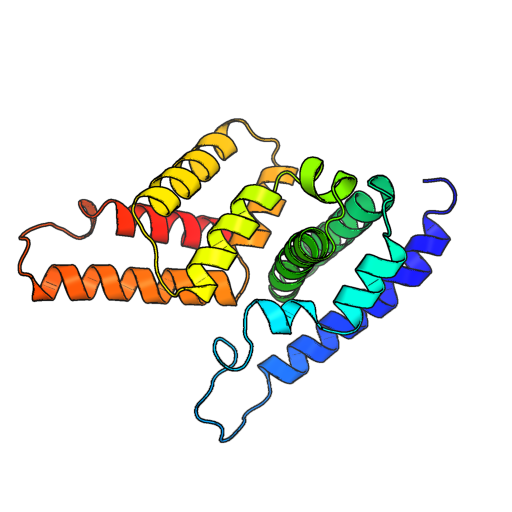 91.12 140 THR A CA 1
ATOM 1137 C C . THR A 1 140 ? -5.885 13.383 -6.911 1.00 91.12 140 THR A C 1
ATOM 1139 O O . THR A 1 140 ? -6.519 13.783 -5.942 1.00 91.12 140 THR A O 1
ATOM 1142 N N . LYS A 1 141 ? -5.593 14.199 -7.937 1.00 89.00 141 LYS A N 1
ATOM 1143 C CA . LYS A 1 141 ? -5.881 15.649 -7.969 1.00 89.00 141 LYS A CA 1
ATOM 1144 C C . LYS A 1 141 ? -7.363 16.008 -7.820 1.00 89.00 141 LYS A C 1
ATOM 1146 O O . LYS A 1 141 ? -7.680 17.145 -7.488 1.00 89.00 141 LYS A O 1
ATOM 1151 N N . LYS A 1 142 ? -8.269 15.074 -8.123 1.00 90.75 142 LYS A N 1
ATOM 1152 C CA . LYS A 1 142 ? -9.731 15.258 -8.046 1.00 90.75 142 LYS A CA 1
ATOM 1153 C C . LYS A 1 142 ? -10.378 14.388 -6.965 1.00 90.75 142 LYS A C 1
ATOM 1155 O O . LYS A 1 142 ? -11.601 14.314 -6.882 1.00 90.75 142 LYS A O 1
ATOM 1160 N N . THR A 1 143 ? -9.562 13.697 -6.176 1.00 92.31 143 THR A N 1
ATOM 1161 C CA . THR A 1 143 ? -9.998 12.690 -5.212 1.00 92.31 143 THR A CA 1
ATOM 1162 C C . THR A 1 143 ? -10.119 13.307 -3.815 1.00 92.31 143 THR A C 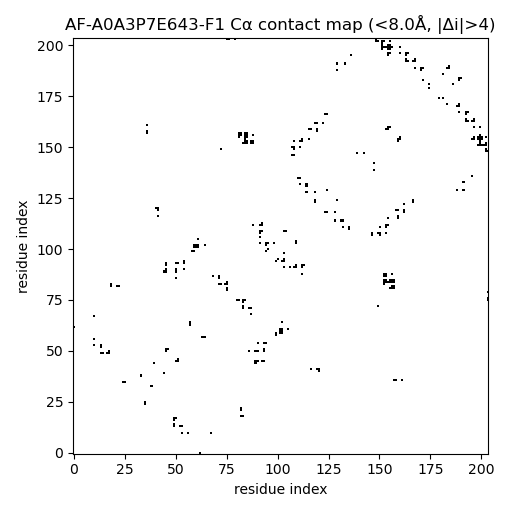1
ATOM 1164 O O . THR A 1 143 ? -9.445 14.282 -3.493 1.00 92.31 143 THR A O 1
ATOM 1167 N N . LYS A 1 144 ? -11.010 12.771 -2.972 1.00 92.88 144 LYS A N 1
ATOM 1168 C CA . LYS A 1 144 ? -11.177 13.238 -1.585 1.00 92.88 144 LYS A CA 1
ATOM 1169 C C . LYS A 1 144 ? -9.905 12.981 -0.772 1.00 92.88 144 LYS A C 1
ATOM 1171 O O . LYS A 1 144 ? -9.291 11.932 -0.935 1.00 92.88 144 LYS A O 1
ATOM 1176 N N . ALA A 1 145 ? -9.576 13.884 0.152 1.00 91.69 145 ALA A N 1
ATOM 1177 C CA . ALA A 1 145 ? -8.361 13.807 0.969 1.00 91.69 145 ALA A CA 1
ATOM 1178 C C . ALA A 1 145 ? -8.190 12.461 1.700 1.00 91.69 145 ALA A C 1
ATOM 1180 O O . ALA A 1 145 ? -7.103 11.899 1.680 1.00 91.69 145 ALA A O 1
ATOM 1181 N N . GLU A 1 146 ? -9.264 11.899 2.262 1.00 91.44 146 GLU A N 1
ATOM 1182 C CA . GLU A 1 146 ? -9.223 10.590 2.940 1.00 91.44 146 GLU A CA 1
ATOM 1183 C C . GLU A 1 146 ? -8.759 9.459 2.011 1.00 91.44 146 GLU A C 1
ATOM 1185 O O . GLU A 1 146 ? -7.927 8.639 2.387 1.00 91.44 146 GLU A O 1
ATOM 1190 N N . VAL A 1 147 ? -9.249 9.451 0.767 1.00 94.75 147 VAL A N 1
ATOM 1191 C CA . VAL A 1 147 ? -8.871 8.449 -0.238 1.00 94.75 147 VAL A CA 1
ATOM 1192 C C . VAL A 1 147 ? -7.446 8.691 -0.738 1.00 94.75 147 VAL A C 1
ATOM 1194 O O . VAL A 1 147 ? -6.729 7.737 -1.022 1.00 94.75 147 VAL A O 1
ATOM 1197 N N . ILE A 1 148 ? -7.004 9.952 -0.817 1.00 96.25 148 ILE A N 1
ATOM 1198 C CA . ILE A 1 148 ? -5.599 10.275 -1.103 1.00 96.25 148 ILE A CA 1
ATOM 1199 C C . ILE A 1 148 ? -4.699 9.691 -0.006 1.00 96.25 148 ILE A C 1
ATOM 1201 O O . ILE A 1 148 ? -3.700 9.061 -0.339 1.00 96.25 148 ILE A O 1
ATOM 1205 N N . GLY A 1 149 ? -5.082 9.837 1.267 1.00 96.19 149 GLY A N 1
ATOM 1206 C CA . GLY A 1 149 ? -4.377 9.228 2.397 1.00 96.19 149 GLY A CA 1
ATOM 1207 C C . GLY A 1 149 ? -4.293 7.705 2.281 1.00 96.19 149 GLY A C 1
ATOM 1208 O O . GLY A 1 149 ? -3.213 7.142 2.414 1.00 96.19 149 GLY A O 1
ATOM 1209 N N . ASP A 1 150 ? -5.390 7.030 1.925 1.00 96.94 150 ASP A N 1
ATOM 1210 C CA . ASP A 1 150 ? -5.370 5.572 1.728 1.00 96.94 150 ASP A CA 1
ATOM 1211 C C . ASP A 1 150 ? -4.466 5.134 0.570 1.00 96.94 150 ASP A C 1
ATOM 1213 O O . ASP A 1 150 ? -3.734 4.150 0.677 1.00 96.94 150 ASP A O 1
ATOM 1217 N N . LEU A 1 151 ? -4.504 5.861 -0.550 1.00 98.00 151 LEU A N 1
ATOM 1218 C CA . LEU A 1 151 ? -3.621 5.605 -1.687 1.00 98.00 151 LEU A CA 1
ATOM 1219 C C . LEU A 1 151 ? -2.154 5.829 -1.301 1.00 98.00 151 LEU A C 1
ATOM 1221 O O . LEU A 1 151 ? -1.287 5.065 -1.729 1.00 98.00 151 LEU A O 1
ATOM 1225 N N . ALA A 1 152 ? -1.875 6.847 -0.484 1.00 97.94 152 ALA A N 1
ATOM 1226 C CA . ALA A 1 152 ? -0.542 7.108 0.037 1.00 97.94 152 ALA A CA 1
ATOM 1227 C C . ALA A 1 152 ? -0.087 5.982 0.975 1.00 97.94 152 ALA A C 1
ATOM 1229 O O . ALA A 1 152 ? 1.046 5.531 0.847 1.00 97.94 152 ALA A O 1
ATOM 1230 N N . MET A 1 153 ? -0.969 5.435 1.823 1.00 98.56 153 MET A N 1
ATOM 1231 C CA . MET A 1 153 ? -0.660 4.250 2.635 1.00 98.56 153 MET A CA 1
ATOM 1232 C C . MET A 1 153 ? -0.285 3.039 1.770 1.00 98.56 153 MET A C 1
ATOM 1234 O O . MET A 1 153 ? 0.678 2.351 2.086 1.00 98.56 153 MET A O 1
ATOM 1238 N N . ILE A 1 154 ? -0.971 2.791 0.646 1.00 98.56 154 ILE A N 1
ATOM 1239 C CA . ILE A 1 154 ? -0.568 1.723 -0.291 1.00 98.56 154 ILE A CA 1
ATOM 1240 C C . ILE A 1 154 ? 0.830 1.980 -0.866 1.00 98.56 154 ILE A C 1
ATOM 1242 O O . ILE A 1 154 ? 1.660 1.074 -0.910 1.00 98.56 154 ILE A O 1
ATOM 1246 N N . ALA A 1 155 ? 1.109 3.212 -1.301 1.00 98.19 155 ALA A N 1
ATOM 1247 C CA . ALA A 1 155 ? 2.431 3.581 -1.809 1.00 98.19 155 ALA A CA 1
ATOM 1248 C C . ALA A 1 155 ? 3.519 3.564 -0.714 1.00 98.19 155 ALA A C 1
ATOM 1250 O O . ALA A 1 155 ? 4.697 3.405 -1.030 1.00 98.19 155 ALA A O 1
ATOM 1251 N N . GLY A 1 156 ? 3.124 3.721 0.551 1.00 98.00 156 GLY A N 1
ATOM 1252 C CA . GLY A 1 156 ? 3.965 3.687 1.745 1.00 98.00 156 GLY A CA 1
ATOM 1253 C C . GLY A 1 156 ? 4.244 2.284 2.288 1.00 98.00 156 GLY A C 1
ATOM 1254 O O . GLY A 1 156 ? 4.949 2.161 3.287 1.00 98.00 156 GLY A O 1
ATOM 1255 N N . ASP A 1 157 ? 3.716 1.224 1.663 1.00 98.00 157 ASP A N 1
ATOM 1256 C CA . ASP A 1 157 ? 4.080 -0.154 1.999 1.00 98.00 157 ASP A CA 1
ATOM 1257 C C . ASP A 1 157 ? 5.601 -0.354 1.920 1.00 98.00 157 ASP A C 1
ATOM 1259 O O . ASP A 1 157 ? 6.246 0.034 0.945 1.00 98.00 157 ASP A O 1
ATOM 1263 N N . ALA A 1 158 ? 6.188 -1.015 2.918 1.00 95.56 158 ALA A N 1
ATOM 1264 C CA . ALA A 1 158 ? 7.641 -1.131 3.030 1.00 95.56 158 ALA A CA 1
ATOM 1265 C C . ALA A 1 158 ? 8.283 -1.825 1.811 1.00 95.56 158 ALA A C 1
ATOM 1267 O O . ALA A 1 158 ? 9.368 -1.434 1.369 1.00 95.56 158 ALA A O 1
ATOM 1268 N N . HIS A 1 159 ? 7.611 -2.823 1.226 1.00 96.06 159 HIS A N 1
ATOM 1269 C CA . HIS A 1 159 ? 8.120 -3.532 0.049 1.00 96.06 159 HIS A CA 1
ATOM 1270 C C . HIS A 1 159 ? 7.942 -2.709 -1.226 1.00 96.06 159 HIS A C 1
ATOM 1272 O O . HIS A 1 159 ? 8.826 -2.718 -2.083 1.00 96.06 159 HIS A O 1
ATOM 1278 N N . VAL A 1 160 ? 6.840 -1.961 -1.337 1.00 97.44 160 VAL A N 1
ATOM 1279 C CA . VAL A 1 160 ? 6.648 -0.976 -2.408 1.00 97.44 160 VAL A CA 1
ATOM 1280 C C . VAL A 1 160 ? 7.743 0.087 -2.358 1.00 97.44 160 VAL A C 1
ATOM 1282 O O . VAL A 1 160 ? 8.402 0.316 -3.369 1.00 97.44 160 VAL A O 1
ATOM 1285 N N . ILE A 1 161 ? 8.005 0.690 -1.197 1.00 97.31 161 ILE A N 1
ATOM 1286 C CA . ILE A 1 161 ? 9.065 1.692 -1.022 1.00 97.31 161 ILE A CA 1
ATOM 1287 C C . ILE A 1 161 ? 10.431 1.115 -1.418 1.00 97.31 161 ILE A C 1
ATOM 1289 O O . ILE A 1 161 ? 11.158 1.725 -2.205 1.00 97.31 161 ILE A O 1
ATOM 1293 N N . HIS A 1 162 ? 10.765 -0.089 -0.944 1.00 95.69 162 HIS A N 1
ATOM 1294 C CA . HIS A 1 162 ? 12.011 -0.764 -1.310 1.00 95.69 162 HIS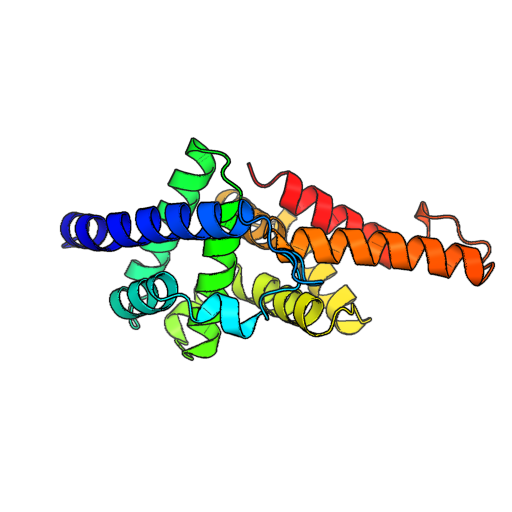 A CA 1
ATOM 1295 C C . HIS A 1 162 ? 12.130 -1.004 -2.823 1.00 95.69 162 HIS A C 1
ATOM 1297 O O . HIS A 1 162 ? 13.184 -0.751 -3.419 1.00 95.69 162 HIS A O 1
ATOM 1303 N N . PHE A 1 163 ? 11.047 -1.462 -3.452 1.00 96.38 163 PHE A N 1
ATOM 1304 C CA . PHE A 1 163 ? 10.966 -1.661 -4.894 1.00 96.38 163 PHE A CA 1
ATOM 1305 C C . PHE A 1 163 ? 11.171 -0.348 -5.659 1.00 96.38 163 PHE A C 1
ATOM 1307 O O . PHE A 1 163 ? 12.012 -0.295 -6.557 1.00 96.38 163 PHE A O 1
ATOM 1314 N N . LEU A 1 164 ? 10.461 0.720 -5.285 1.00 97.50 164 LEU A N 1
ATOM 1315 C CA . LEU A 1 164 ? 10.553 2.028 -5.936 1.00 97.50 164 LEU A CA 1
ATOM 1316 C C . LEU A 1 164 ? 11.971 2.605 -5.841 1.00 97.50 164 LEU A C 1
ATOM 1318 O O . LEU A 1 164 ? 12.513 3.062 -6.849 1.00 97.50 164 LEU A O 1
ATOM 1322 N N . CYS A 1 165 ? 12.603 2.517 -4.667 1.00 97.12 165 CYS A N 1
ATOM 1323 C CA . CYS A 1 165 ? 13.995 2.925 -4.461 1.00 97.12 165 CYS A CA 1
ATOM 1324 C C . CYS A 1 165 ? 14.960 2.125 -5.345 1.00 97.12 165 CYS A C 1
ATOM 1326 O O . CYS A 1 165 ? 15.794 2.697 -6.052 1.00 97.12 165 CYS A O 1
ATOM 1328 N N . SER A 1 166 ? 14.821 0.799 -5.351 1.00 95.88 166 SER A N 1
ATOM 1329 C CA . SER A 1 166 ? 15.678 -0.097 -6.131 1.00 95.88 166 SER A CA 1
ATOM 1330 C C . SER A 1 166 ? 15.523 0.134 -7.637 1.00 95.88 166 SER A C 1
ATOM 1332 O O . SER A 1 166 ? 16.514 0.175 -8.369 1.00 95.88 166 SER A O 1
ATOM 1334 N N . MET A 1 167 ? 14.294 0.360 -8.107 1.00 96.06 167 MET A N 1
ATOM 1335 C CA . MET A 1 167 ? 14.018 0.705 -9.499 1.00 96.06 167 MET A CA 1
ATOM 1336 C C . MET A 1 167 ? 14.552 2.084 -9.879 1.00 96.06 167 MET A C 1
ATOM 1338 O O . MET A 1 167 ? 15.100 2.226 -10.970 1.00 96.06 167 MET A O 1
ATOM 1342 N N . ALA A 1 168 ? 14.461 3.083 -8.998 1.00 96.56 168 ALA A N 1
ATOM 1343 C CA . ALA A 1 168 ? 15.011 4.413 -9.260 1.00 96.56 168 ALA A CA 1
ATOM 1344 C C . ALA A 1 168 ? 16.536 4.356 -9.448 1.00 96.56 168 ALA A C 1
ATOM 1346 O O . ALA A 1 168 ? 17.064 4.898 -10.422 1.00 96.56 168 ALA A O 1
ATOM 1347 N N . ILE A 1 169 ? 17.238 3.623 -8.575 1.00 96.44 169 ILE A N 1
ATOM 1348 C CA . ILE A 1 169 ? 18.687 3.396 -8.690 1.00 96.44 169 ILE A CA 1
ATOM 1349 C C . ILE A 1 169 ? 19.017 2.635 -9.977 1.00 96.44 169 ILE A C 1
ATOM 1351 O O . ILE A 1 169 ? 19.957 3.000 -10.683 1.00 96.44 169 ILE A O 1
ATOM 1355 N N . LYS A 1 170 ? 18.239 1.598 -10.314 1.00 95.06 170 LYS A N 1
ATOM 1356 C CA . LYS A 1 170 ? 18.424 0.834 -11.552 1.00 95.06 170 LYS A CA 1
ATOM 1357 C C . LYS A 1 170 ? 18.290 1.725 -12.788 1.00 95.06 170 LYS A C 1
ATOM 1359 O O . LYS A 1 170 ? 19.187 1.712 -13.619 1.00 95.06 170 LYS A O 1
ATOM 1364 N N . VAL A 1 171 ? 17.235 2.539 -12.880 1.00 93.62 171 VAL A N 1
ATOM 1365 C CA . VAL A 1 171 ? 17.018 3.466 -14.007 1.00 93.62 171 VAL A CA 1
ATOM 1366 C C . VAL A 1 171 ? 18.179 4.455 -14.147 1.00 93.62 171 VAL A C 1
ATOM 1368 O O . VAL A 1 171 ? 18.658 4.682 -15.256 1.00 93.62 171 VAL A O 1
ATOM 1371 N N . LEU A 1 172 ? 18.673 5.006 -13.034 1.00 94.69 172 LEU A N 1
ATOM 1372 C CA . LEU A 1 172 ? 19.829 5.908 -13.035 1.00 94.69 172 LEU A CA 1
ATOM 1373 C C . LEU A 1 172 ? 21.106 5.217 -13.526 1.00 94.69 172 LEU A C 1
ATOM 1375 O O . LEU A 1 172 ? 21.801 5.742 -14.396 1.00 94.69 172 LEU A O 1
ATOM 1379 N N . ARG A 1 173 ? 21.406 4.031 -12.987 1.00 94.31 173 ARG A N 1
ATOM 1380 C CA . ARG A 1 173 ? 22.585 3.250 -13.371 1.00 94.31 173 ARG A CA 1
ATOM 1381 C C . ARG A 1 173 ? 22.529 2.851 -14.842 1.00 94.31 173 ARG A C 1
ATOM 1383 O O . ARG A 1 173 ? 23.518 3.013 -15.548 1.00 94.31 173 ARG A O 1
ATOM 1390 N N . ASP A 1 174 ? 21.384 2.364 -15.303 1.00 93.06 174 ASP A N 1
ATOM 1391 C CA . ASP A 1 174 ? 21.207 1.932 -16.685 1.00 93.06 174 ASP A CA 1
ATOM 1392 C C . ASP A 1 174 ? 21.338 3.139 -17.632 1.00 93.06 174 ASP A C 1
ATOM 1394 O O . ASP A 1 174 ? 22.028 3.043 -18.642 1.00 93.06 174 ASP A O 1
ATOM 1398 N N . SER A 1 175 ? 20.791 4.311 -17.286 1.00 92.19 175 SER A N 1
ATOM 1399 C CA . SER A 1 175 ? 20.982 5.535 -18.083 1.00 92.19 175 SER A CA 1
ATOM 1400 C C . SER A 1 175 ? 22.452 5.956 -18.186 1.00 92.19 175 SER A C 1
ATOM 1402 O O . SER A 1 175 ? 22.883 6.408 -19.248 1.00 92.19 175 SER A O 1
ATOM 1404 N N . ALA A 1 176 ? 23.225 5.807 -17.105 1.00 91.06 176 ALA A N 1
ATOM 1405 C CA . ALA A 1 176 ? 24.650 6.128 -17.093 1.00 91.06 176 ALA A CA 1
ATOM 1406 C C . ALA A 1 176 ? 25.474 5.131 -17.927 1.00 91.06 176 ALA A C 1
ATOM 1408 O O . ALA A 1 176 ? 26.334 5.544 -18.700 1.00 91.06 176 ALA A O 1
ATOM 1409 N N . LEU A 1 177 ? 25.188 3.829 -17.807 1.00 92.81 177 LEU A N 1
ATOM 1410 C CA . LEU A 1 177 ? 25.897 2.767 -18.532 1.00 92.81 177 LEU A CA 1
ATOM 1411 C C . LEU A 1 177 ? 25.658 2.816 -20.043 1.00 92.81 177 LEU A C 1
ATOM 1413 O O . LEU A 1 177 ? 26.586 2.594 -20.814 1.00 92.81 177 LEU A O 1
ATOM 1417 N N . HIS A 1 178 ? 24.433 3.121 -20.473 1.00 91.12 178 HIS A N 1
ATOM 1418 C CA . HIS A 1 178 ? 24.087 3.178 -21.896 1.00 91.12 178 HIS A CA 1
ATOM 1419 C C . HIS A 1 178 ? 24.408 4.533 -22.547 1.00 91.12 178 HIS A C 1
ATOM 1421 O O . HIS A 1 178 ? 24.053 4.734 -23.706 1.00 91.12 178 HIS A O 1
ATOM 1427 N N . ALA A 1 179 ? 25.053 5.456 -21.817 1.00 81.81 179 ALA A N 1
ATOM 1428 C CA . ALA A 1 179 ? 25.470 6.773 -22.300 1.00 81.81 179 ALA A CA 1
ATOM 1429 C C . ALA A 1 179 ? 24.382 7.491 -23.123 1.00 81.81 179 ALA A C 1
ATOM 1431 O O . ALA A 1 179 ? 24.659 8.081 -24.165 1.00 81.81 179 ALA A O 1
ATOM 1432 N N . THR A 1 180 ? 23.129 7.445 -22.654 1.00 82.50 180 THR A N 1
ATOM 1433 C CA . THR A 1 180 ? 21.966 7.960 -23.403 1.00 82.50 180 THR A CA 1
ATOM 1434 C C . THR A 1 180 ? 22.026 9.472 -23.646 1.00 82.50 180 THR A C 1
ATOM 1436 O O . THR A 1 180 ? 21.237 9.998 -24.427 1.00 82.50 180 THR A O 1
ATOM 1439 N N . GLY A 1 181 ? 22.916 10.187 -22.945 1.00 85.06 181 GLY A N 1
ATOM 1440 C CA . GLY A 1 181 ? 23.015 11.648 -22.949 1.00 85.06 181 GLY A CA 1
ATOM 1441 C C . GLY A 1 181 ? 21.861 12.346 -22.222 1.00 85.06 181 GLY A C 1
ATOM 1442 O O . GLY A 1 181 ? 21.911 13.559 -22.038 1.00 85.06 181 GLY A O 1
ATOM 1443 N N . GLN A 1 182 ? 20.846 11.595 -21.785 1.00 88.50 182 GLN A N 1
ATOM 1444 C CA . GLN A 1 182 ? 19.687 12.130 -21.086 1.00 88.50 182 GLN A CA 1
ATOM 1445 C C . GLN A 1 182 ? 20.048 12.477 -19.648 1.00 88.50 182 GLN A C 1
ATOM 1447 O O . GLN A 1 182 ? 20.666 11.692 -18.923 1.00 88.50 182 GLN A O 1
ATOM 1452 N N . LEU A 1 183 ? 19.614 13.651 -19.208 1.00 90.81 183 LEU A N 1
ATOM 1453 C CA . LEU A 1 183 ? 19.740 14.033 -17.809 1.00 90.81 183 LEU A CA 1
ATOM 1454 C C . LEU A 1 183 ? 18.711 13.261 -16.968 1.00 90.81 183 LEU A C 1
ATOM 1456 O O . LEU A 1 183 ? 17.616 12.983 -17.454 1.00 90.81 183 LEU A O 1
ATOM 1460 N N . PRO A 1 184 ? 18.967 12.987 -15.673 1.00 90.38 184 PRO A N 1
ATOM 1461 C CA . PRO A 1 184 ? 18.005 12.292 -14.810 1.00 90.38 184 PRO A CA 1
ATOM 1462 C C . PRO A 1 184 ? 16.594 12.898 -14.824 1.00 90.38 184 PRO A C 1
ATOM 1464 O O . PRO A 1 184 ? 15.596 12.183 -14.800 1.00 90.38 184 PRO A O 1
ATOM 1467 N N . ARG A 1 185 ? 16.496 14.228 -14.938 1.00 92.38 185 ARG A N 1
ATOM 1468 C CA . ARG A 1 185 ? 15.217 14.946 -15.038 1.00 92.38 185 ARG A CA 1
ATOM 1469 C C . ARG A 1 185 ? 14.449 14.689 -16.334 1.00 92.38 185 ARG A C 1
ATOM 1471 O O . ARG A 1 185 ? 13.299 15.083 -16.406 1.00 92.38 185 ARG A O 1
ATOM 1478 N N . GLU A 1 186 ? 15.052 14.091 -17.352 1.00 91.88 186 GLU A N 1
ATOM 1479 C CA . GLU A 1 186 ? 14.415 13.762 -18.637 1.00 91.88 186 GLU A CA 1
ATOM 1480 C C . GLU A 1 186 ? 13.899 12.315 -18.651 1.00 91.88 186 GLU A C 1
ATOM 1482 O O . GLU A 1 186 ? 13.096 11.939 -19.505 1.00 91.88 186 GLU A O 1
ATOM 1487 N N . LEU A 1 187 ? 14.302 11.507 -17.666 1.00 91.44 187 LEU A N 1
ATOM 1488 C CA . LEU A 1 187 ? 13.894 10.115 -17.527 1.00 91.44 187 LEU A CA 1
ATOM 1489 C C . LEU A 1 187 ? 12.485 10.034 -16.922 1.00 91.44 187 LEU A C 1
ATOM 1491 O O . LEU A 1 187 ? 12.304 10.021 -15.705 1.00 91.44 187 LEU A O 1
ATOM 1495 N N . VAL A 1 188 ? 11.466 9.941 -17.778 1.00 89.56 188 VAL A N 1
ATOM 1496 C CA . VAL A 1 188 ? 10.052 9.837 -17.361 1.00 89.56 188 VAL A CA 1
ATOM 1497 C C . VAL A 1 188 ? 9.792 8.698 -16.355 1.00 89.56 188 VAL A C 1
ATOM 1499 O O . VAL A 1 188 ? 9.101 8.956 -15.365 1.00 89.56 188 VAL A O 1
ATOM 1502 N N . PRO A 1 189 ? 10.343 7.474 -16.516 1.00 90.94 189 PRO A N 1
ATOM 1503 C CA . PRO A 1 189 ? 10.168 6.420 -15.514 1.00 90.94 189 PRO A CA 1
ATOM 1504 C C . PRO A 1 189 ? 10.740 6.812 -14.149 1.00 90.94 189 PRO A C 1
ATOM 1506 O O . PRO A 1 189 ? 10.105 6.567 -13.128 1.00 90.94 189 PRO A O 1
ATOM 1509 N N . LEU A 1 190 ? 11.896 7.487 -14.122 1.00 94.38 190 LEU A N 1
ATOM 1510 C CA . LEU A 1 190 ? 12.498 7.966 -12.877 1.00 94.38 190 LEU A CA 1
ATOM 1511 C C . LEU A 1 190 ? 11.606 9.008 -12.197 1.00 94.38 190 LEU A C 1
ATOM 1513 O O . LEU A 1 190 ? 11.364 8.909 -10.998 1.00 94.38 190 LEU A O 1
ATOM 1517 N N . GLN A 1 191 ? 11.069 9.970 -12.953 1.00 94.56 191 GLN A N 1
ATOM 1518 C CA . GLN A 1 191 ? 10.132 10.955 -12.406 1.00 94.56 191 GLN A CA 1
ATOM 1519 C C . GLN A 1 191 ? 8.905 10.283 -11.778 1.00 94.56 191 GLN A C 1
ATOM 1521 O O . GLN A 1 191 ? 8.478 10.678 -10.696 1.00 94.56 191 GLN A O 1
ATOM 1526 N N . LEU A 1 192 ? 8.334 9.268 -12.439 1.00 95.44 192 LEU A N 1
ATOM 1527 C CA . LEU A 1 192 ? 7.188 8.529 -11.908 1.00 95.44 192 LEU A CA 1
ATOM 1528 C C . LEU A 1 192 ? 7.543 7.795 -10.610 1.00 95.44 192 LEU A C 1
ATOM 1530 O O . LEU A 1 192 ? 6.804 7.911 -9.634 1.00 95.44 192 LEU A O 1
ATOM 1534 N N . LEU A 1 193 ? 8.670 7.078 -10.590 1.00 96.81 193 LEU A N 1
ATOM 1535 C CA . LEU A 1 193 ? 9.147 6.349 -9.411 1.00 96.81 193 LEU A CA 1
ATOM 1536 C C . LEU A 1 193 ? 9.353 7.292 -8.222 1.00 96.81 193 LEU A C 1
ATOM 1538 O O . LEU A 1 193 ? 8.869 7.011 -7.130 1.00 96.81 193 LEU A O 1
ATOM 1542 N N . LEU A 1 194 ? 9.998 8.442 -8.440 1.00 97.12 194 LEU A N 1
ATOM 1543 C CA . LEU A 1 194 ? 10.225 9.443 -7.395 1.00 97.12 194 LEU A CA 1
ATOM 1544 C C . LEU A 1 194 ? 8.922 10.103 -6.924 1.00 97.12 194 LEU A C 1
ATOM 1546 O O . LEU A 1 194 ? 8.780 10.384 -5.737 1.00 97.12 194 LEU A O 1
ATOM 1550 N N . ARG A 1 195 ? 7.948 10.314 -7.819 1.00 96.75 195 ARG A N 1
ATOM 1551 C CA . ARG A 1 195 ? 6.612 10.801 -7.440 1.00 96.75 195 ARG A CA 1
ATOM 1552 C C . ARG A 1 195 ? 5.864 9.792 -6.574 1.00 96.75 195 ARG A C 1
ATOM 1554 O O . ARG A 1 195 ? 5.289 10.201 -5.575 1.00 96.75 195 ARG A O 1
ATOM 1561 N N . LEU A 1 196 ? 5.877 8.506 -6.932 1.00 97.50 196 LEU A N 1
ATOM 1562 C CA . LEU A 1 196 ? 5.274 7.443 -6.115 1.00 97.50 196 LEU A CA 1
ATOM 1563 C C . LEU A 1 196 ? 5.971 7.321 -4.759 1.00 97.50 196 LEU A C 1
ATOM 1565 O O . LEU A 1 196 ? 5.297 7.214 -3.740 1.00 97.50 196 LEU A O 1
ATOM 1569 N N . LEU A 1 197 ? 7.303 7.396 -4.747 1.00 97.44 197 LEU A N 1
ATOM 1570 C CA . LEU A 1 197 ? 8.096 7.335 -3.524 1.00 97.44 197 LEU A CA 1
ATOM 1571 C C . LEU A 1 197 ? 7.772 8.510 -2.598 1.00 97.44 197 LEU A C 1
ATOM 1573 O O . LEU A 1 197 ? 7.495 8.301 -1.424 1.00 97.44 197 LEU A O 1
ATOM 1577 N N . SER A 1 198 ? 7.749 9.735 -3.130 1.00 97.44 198 SER A N 1
ATOM 1578 C CA . SER A 1 198 ? 7.359 10.924 -2.368 1.00 97.44 198 SER A CA 1
ATOM 1579 C C . SER A 1 198 ? 5.914 10.837 -1.889 1.00 97.44 198 SER A C 1
ATOM 1581 O O . SER A 1 198 ? 5.626 11.261 -0.779 1.00 97.44 198 SER A O 1
ATOM 1583 N N . PHE A 1 199 ? 5.011 10.293 -2.705 1.00 97.00 199 PHE A N 1
ATOM 1584 C CA . PHE A 1 199 ? 3.610 10.132 -2.339 1.00 97.00 199 PHE A CA 1
ATOM 1585 C C . PHE A 1 199 ? 3.440 9.164 -1.163 1.00 97.00 199 PHE A C 1
ATOM 1587 O O . PHE A 1 199 ? 2.766 9.504 -0.198 1.00 97.00 199 PHE A O 1
ATOM 1594 N N . GLY A 1 200 ? 4.108 8.006 -1.201 1.00 97.38 200 GLY A N 1
ATOM 1595 C CA . GLY A 1 200 ? 4.107 7.049 -0.091 1.00 97.38 200 GLY A CA 1
ATOM 1596 C C . GLY A 1 200 ? 4.829 7.561 1.157 1.00 97.38 200 GLY A C 1
ATOM 1597 O O . GLY A 1 200 ? 4.352 7.365 2.270 1.00 97.38 200 GLY A O 1
ATOM 1598 N N . ALA A 1 201 ? 5.948 8.272 0.989 1.00 95.88 201 ALA A N 1
ATOM 1599 C CA . ALA A 1 201 ? 6.697 8.865 2.099 1.00 95.88 201 ALA A CA 1
ATOM 1600 C C . ALA A 1 201 ? 5.941 10.003 2.809 1.00 95.88 201 ALA A C 1
ATOM 1602 O O . ALA A 1 201 ? 6.265 10.331 3.945 1.00 95.88 201 ALA A O 1
ATOM 1603 N N . SER A 1 202 ? 4.944 10.601 2.151 1.00 95.19 202 SER A N 1
ATOM 1604 C CA . SER A 1 202 ? 4.069 11.645 2.701 1.00 95.19 202 SER A CA 1
ATOM 1605 C C . SER A 1 202 ? 2.682 11.114 3.082 1.00 95.19 202 SER A C 1
ATOM 1607 O O . SER A 1 202 ? 1.705 11.856 3.024 1.00 95.19 202 SER A O 1
ATOM 1609 N N . ALA A 1 203 ? 2.570 9.822 3.408 1.00 94.69 203 ALA A N 1
ATOM 1610 C CA . ALA A 1 203 ? 1.296 9.224 3.803 1.00 94.69 203 ALA A CA 1
ATOM 1611 C C . ALA A 1 203 ? 0.789 9.706 5.175 1.00 94.69 203 ALA A C 1
ATOM 1613 O O . ALA A 1 203 ? -0.425 9.747 5.375 1.00 94.69 203 ALA A O 1
ATOM 1614 N N . HIS A 1 204 ? 1.700 10.042 6.096 1.00 92.06 204 HIS A N 1
ATOM 1615 C CA . HIS A 1 204 ? 1.410 10.630 7.412 1.00 92.06 204 HIS A CA 1
ATOM 1616 C C . HIS A 1 204 ? 1.496 12.154 7.345 1.00 92.06 204 HIS A C 1
ATOM 1618 O O . HIS A 1 204 ? 0.559 12.806 7.857 1.00 92.06 204 HIS A O 1
#

Nearest PDB structures (foldseek):
  8jj6-assembly1_A  TM=9.449E-01  e=3.109E-10  Homo sapiens
  7pks-assembly1_V  TM=8.295E-01  e=1.075E-04  Homo sapiens